Protein 6C48 (pdb70)

GO terms:
  GO:0005654 nucleoplasm (C, TAS)
  GO:0005515 protein binding (F, IPI)
  GO:0005654 nucleoplasm (C, IDA)

Foldseek 3Di:
DDDDPRHRVVLVVLVVLLVVLVVVLVVLVVVLVVLVVVVVVCVVVVHDDDPVSVVVNVVSVVVNVVSVVVNVVSVVVNVVPPPD/DPDDPRHRVVLVVLVVLLVVLVVVLVVLVVVLVVLVVVVVVCVVVVHDDDPVSVVVNVVSVVVNVVSVVSNVVSCVVNVVVCVPPPD/DCPCCVVVVNDPVSVCVVVVCVVVVHD/DCVVCVVVVPDPVSVCVVVVCVVVVHD/DVVVVVVVVLVPDDPVVNVVVVVVVVVVVVVVVVVVVVVVVVCVVVPPPDDDDD/DVVVVVVVVLVPDDPVVNVVVVVVVVVVVVVVVVVVVVVVVVCVVVPPPDDDDD

Nearest PDB structures (foldseek):
  6c48-assembly1_A  TM=9.986E-01  e=1.768E-10  Homo sapiens
  5l3c-assembly1_A  TM=8.343E-01  e=8.168E-01  Homo sapiens
  6hgc-assembly1_A  TM=8.908E-01  e=2.448E+00  Drosophila melanogaster
  5iit-assembly2_B  TM=8.506E-01  e=3.751E+00  Saccharomyces cerevisiae S288C
  6zbf-assembly1_D  TM=8.594E-01  e=4.237E+00  Plasmodium falciparum

InterPro domains:
  IPR010561 Protein LIN-9/Protein ALWAYS EARLY [PTHR21689] (93-526)
  IPR033471 DIRP domain [PF06584] (126-231)
  IPR033471 DIRP domain [SM01135] (127-232)
  IPR045831 LIN-9, C-terminal [PF19438] (267-540)

B-factor: mean 31.8, std 11.24, range [15.33, 87.33]

Sequence (333 aa):
METLGGFPVEFLIQVTRLSKILMIKKEHIKKLREMNTEAEKLKSYSMPISIEFQRRYATIVLELEQLNKDLNKVLHKVQQYCYEMETLGGFPVEFLIQVTRLSKILMIKKEHIKKLREMNTEAEKLKSYSMPISIEFQRRYATIVLELEQLNKDLNKVLHKVQQYCYELAPSAWKTVACGGTRDQLFQEKARQLLGRLSAWKTVACGGTRDQLFQEKARQLLGRLRDDIDMLKELGSLTTANLMEKVRGLQNLAYQLGLDESREMTRGKFLNILEKPKKRDDIDMLKELGSLTTANLMEKVRGLQNLAYQLGLDESREMTRGKFLNILEKPKK

Radius of gyration: 23.27 Å; Cα contacts (8 Å, |Δi|>4): 322; chains: 6; bounding box: 67×39×60 Å

Solvent-accessible surface area: 18788 Å² total

Structure (mmCIF, N/CA/C/O backbone):
data_6C48
#
_entry.id   6C48
#
_cell.length_a   60.760
_cell.length_b   30.770
_cell.length_c   105.350
_cell.angle_alpha   90.00
_cell.angle_beta   99.89
_cell.angle_gamma   90.00
#
_symmetry.space_group_name_H-M   'P 1 21 1'
#
loop_
_entity.id
_entity.type
_entity.pdbx_description
1 polymer 'Protein lin-9 homolog'
2 polymer 'Myb-related protein B'
3 polymer 'Protein lin-52 homolog'
4 non-polymer 'SULFATE ION'
5 water water
#
loop_
_atom_site.group_PDB
_atom_site.id
_atom_site.type_symbol
_atom_site.label_atom_id
_atom_site.label_alt_id
_atom_site.label_comp_id
_atom_site.label_asym_id
_atom_site.label_entity_id
_atom_site.label_seq_id
_atom_site.pdbx_PDB_ins_code
_atom_site.Cartn_x
_atom_site.Cartn_y
_atom_site.Cartn_z
_atom_site.occupancy
_atom_site.B_iso_or_equiv
_atom_site.auth_seq_id
_atom_site.auth_comp_id
_atom_site.auth_asym_id
_atom_site.auth_atom_id
_atom_site.pdbx_PDB_model_num
ATOM 1 N N . MET A 1 1 ? 41.530 18.141 54.373 1.00 43.09 348 MET A N 1
ATOM 2 C CA . MET A 1 1 ? 40.974 18.720 53.153 1.00 44.30 348 MET A CA 1
ATOM 3 C C . MET A 1 1 ? 41.872 19.798 52.541 1.00 34.90 348 MET A C 1
ATOM 4 O O . MET A 1 1 ? 42.281 20.742 53.215 1.00 32.75 348 MET A O 1
ATOM 9 N N . GLU A 1 2 ? 42.186 19.623 51.261 1.00 33.28 349 GLU A N 1
ATOM 10 C CA . GLU A 1 2 ? 42.990 20.593 50.534 1.00 27.51 349 GLU A CA 1
ATOM 11 C C . GLU A 1 2 ? 42.173 21.841 50.218 1.00 26.12 349 GLU A C 1
ATOM 12 O O . GLU A 1 2 ? 41.013 21.751 49.813 1.00 29.05 349 GLU A O 1
ATOM 18 N N . THR A 1 3 ? 42.767 23.006 50.436 1.00 20.85 350 THR A N 1
ATOM 19 C CA . THR A 1 3 ? 42.066 24.270 50.318 1.00 22.52 350 THR A CA 1
ATOM 20 C C . THR A 1 3 ? 42.890 25.240 49.485 1.00 20.36 350 THR A C 1
ATOM 21 O O . THR A 1 3 ? 44.082 25.042 49.254 1.00 19.37 350 THR A O 1
ATOM 25 N N . LEU A 1 4 ? 42.219 26.265 48.982 1.00 17.70 351 LEU A N 1
ATOM 26 C CA . LEU A 1 4 ? 42.891 27.339 48.268 1.00 21.11 351 LEU A CA 1
ATOM 27 C C . LEU A 1 4 ? 42.038 28.570 48.484 1.00 23.24 351 LEU A C 1
ATOM 28 O O . LEU A 1 4 ? 40.864 28.567 48.103 1.00 24.77 351 LEU A O 1
ATOM 33 N N . GLY A 1 5 ? 42.623 29.608 49.078 1.00 25.10 352 GLY A N 1
ATOM 34 C CA . GLY A 1 5 ? 41.889 30.822 49.398 1.00 24.43 352 GLY A CA 1
ATOM 35 C C . GLY A 1 5 ? 40.752 30.669 50.385 1.00 27.04 352 GLY A C 1
ATOM 36 O O . GLY A 1 5 ? 39.908 31.567 50.485 1.00 32.94 352 GLY A O 1
ATOM 37 N N . GLY A 1 6 ? 40.694 29.557 51.118 1.00 25.12 353 GLY A N 1
ATOM 38 C CA . GLY A 1 6 ? 39.604 29.309 52.039 1.00 28.81 353 GLY A CA 1
ATOM 39 C C . GLY A 1 6 ? 38.527 28.376 51.518 1.00 33.46 353 GLY A C 1
ATOM 40 O O . GLY A 1 6 ? 37.670 27.953 52.301 1.00 32.35 353 GLY A O 1
ATOM 41 N N . PHE A 1 7 ? 38.549 28.032 50.204 1.00 27.64 354 PHE A N 1
ATOM 42 C CA . PHE A 1 7 ? 37.598 27.131 49.577 1.00 28.73 354 PHE A CA 1
ATOM 43 C C . PHE A 1 7 ? 38.205 25.746 49.411 1.00 26.48 354 PHE A C 1
ATOM 44 O O . PHE A 1 7 ? 39.420 25.618 49.247 1.00 28.43 354 PHE A O 1
ATOM 52 N N . PRO A 1 8 ? 37.398 24.686 49.420 1.00 23.78 355 PRO A N 1
ATOM 53 C CA . PRO A 1 8 ? 37.925 23.372 49.048 1.00 24.75 355 PRO A CA 1
ATOM 54 C C . PRO A 1 8 ? 38.470 23.412 47.624 1.00 31.68 355 PRO A C 1
ATOM 55 O O . PRO A 1 8 ? 37.790 23.855 46.690 1.00 27.08 355 PRO A O 1
ATOM 59 N N . VAL A 1 9 ? 39.723 22.980 47.469 1.00 26.87 356 VAL A N 1
ATOM 60 C CA . VAL A 1 9 ? 40.386 23.150 46.183 1.00 25.64 356 VAL A CA 1
ATOM 61 C C . VAL A 1 9 ? 39.732 22.298 45.097 1.00 26.60 356 VAL A C 1
ATOM 62 O O . VAL A 1 9 ? 39.782 22.651 43.915 1.00 25.19 356 VAL A O 1
ATOM 66 N N . GLU A 1 10 ? 39.100 21.182 45.455 1.00 27.35 357 GLU A N 1
ATOM 67 C CA . GLU A 1 10 ? 38.497 20.367 44.407 1.00 29.48 357 GLU A CA 1
ATOM 68 C C . GLU A 1 10 ? 37.236 21.024 43.850 1.00 29.62 357 GLU A C 1
ATOM 69 O O . GLU A 1 10 ? 36.890 20.811 42.682 1.00 34.33 357 GLU A O 1
ATOM 75 N N . PHE A 1 11 ? 36.576 21.863 44.646 1.00 26.12 358 PHE A N 1
ATOM 76 C CA . PHE A 1 11 ? 35.463 22.659 44.146 1.00 25.52 358 PHE A CA 1
ATOM 77 C C . PHE A 1 11 ? 35.935 23.672 43.107 1.00 25.22 358 PHE A C 1
ATOM 78 O O . PHE A 1 11 ? 35.382 23.746 42.003 1.00 26.52 358 PHE A O 1
ATOM 86 N N . LEU A 1 12 ? 36.954 24.467 43.453 1.00 23.85 359 LEU A N 1
ATOM 87 C CA . LEU A 1 12 ? 37.508 25.453 42.530 1.00 22.75 359 LEU A CA 1
ATOM 88 C C . LEU A 1 12 ? 38.007 24.813 41.245 1.00 23.81 359 LEU A C 1
ATOM 89 O O . LEU A 1 12 ? 37.974 25.448 40.185 1.00 25.56 359 LEU A O 1
ATOM 94 N N . ILE A 1 13 ? 38.508 23.580 41.328 1.00 22.96 360 ILE A N 1
ATOM 95 C CA . ILE A 1 13 ? 38.967 22.872 40.139 1.00 22.95 360 ILE A CA 1
ATOM 96 C C . ILE A 1 13 ? 37.791 22.610 39.203 1.00 23.60 360 ILE A C 1
ATOM 97 O O . ILE A 1 13 ? 37.855 22.885 38.000 1.00 24.89 360 ILE A O 1
ATOM 102 N N . GLN A 1 14 ? 36.686 22.103 39.753 1.00 25.28 361 GLN A N 1
ATOM 103 C CA . GLN A 1 14 ? 35.518 21.811 38.937 1.00 22.60 361 GLN A CA 1
ATOM 104 C C . GLN A 1 14 ? 34.934 23.084 38.341 1.00 26.65 361 GLN A C 1
ATOM 105 O O . GLN A 1 14 ? 34.435 23.069 37.212 1.00 26.82 361 GLN A O 1
ATOM 111 N N . VAL A 1 15 ? 34.970 24.192 39.088 1.00 27.24 362 VAL A N 1
ATOM 112 C CA . VAL A 1 15 ? 34.510 25.463 38.535 1.00 26.46 362 VAL A CA 1
ATOM 113 C C . VAL A 1 15 ? 35.467 25.960 37.453 1.00 30.38 362 VAL A C 1
ATOM 114 O O . VAL A 1 15 ? 35.046 26.560 36.454 1.00 25.70 362 VAL A O 1
ATOM 118 N N . THR A 1 16 ? 36.769 25.765 37.655 1.00 26.37 363 THR A N 1
ATOM 119 C CA . THR A 1 16 ? 37.716 26.090 36.597 1.00 24.55 363 THR A CA 1
ATOM 120 C C . THR A 1 16 ? 37.379 25.312 35.334 1.00 24.85 363 THR A C 1
ATOM 121 O O . THR A 1 16 ? 37.353 25.876 34.238 1.00 21.76 363 THR A O 1
ATOM 125 N N . ARG A 1 17 ? 37.097 24.015 35.477 1.00 27.00 364 ARG A N 1
ATOM 126 C CA . ARG A 1 17 ? 36.803 23.200 34.306 1.00 22.44 364 ARG A CA 1
ATOM 127 C C . ARG A 1 17 ? 35.471 23.593 33.687 1.00 25.39 364 ARG A C 1
ATOM 128 O O . ARG A 1 17 ? 35.350 23.649 32.459 1.00 26.96 364 ARG A O 1
ATOM 136 N N . LEU A 1 18 ? 34.474 23.889 34.524 1.00 23.60 365 LEU A N 1
ATOM 137 C CA . LEU A 1 18 ? 33.195 24.373 34.032 1.00 22.12 365 LEU A CA 1
ATOM 138 C C . LEU A 1 18 ? 33.378 25.605 33.163 1.00 25.29 365 LEU A C 1
ATOM 139 O O . LEU A 1 18 ? 32.915 25.647 32.014 1.00 22.81 365 LEU A O 1
ATOM 144 N N . SER A 1 19 ? 34.060 26.621 33.697 1.00 22.98 366 SER A N 1
ATOM 145 C CA . SER A 1 19 ? 34.254 27.853 32.939 1.00 24.38 366 SER A CA 1
ATOM 146 C C . SER A 1 19 ? 34.961 27.598 31.612 1.00 24.87 366 SER A C 1
ATOM 147 O O . SER A 1 19 ? 34.598 28.183 30.585 1.00 25.56 366 SER A O 1
ATOM 150 N N . LYS A 1 20 ? 35.970 26.724 31.614 1.00 26.04 367 LYS A N 1
ATOM 151 C CA . LYS A 1 20 ? 36.760 26.504 30.409 1.00 25.99 367 LYS A CA 1
ATOM 152 C C . LYS A 1 20 ? 35.962 25.738 29.358 1.00 24.76 367 LYS A C 1
ATOM 153 O O . LYS A 1 20 ? 36.051 26.045 28.160 1.00 20.27 367 LYS A O 1
ATOM 159 N N . ILE A 1 21 ? 35.204 24.721 29.785 1.00 22.04 368 ILE A N 1
ATOM 160 C CA . ILE A 1 21 ? 34.349 23.981 28.859 1.00 24.27 368 ILE A CA 1
ATOM 161 C C . ILE A 1 21 ? 33.330 24.915 28.211 1.00 25.43 368 ILE A C 1
ATOM 162 O O . ILE A 1 21 ? 33.137 24.893 26.993 1.00 22.80 368 ILE A O 1
ATOM 167 N N . LEU A 1 22 ? 32.692 25.778 29.007 1.00 24.79 369 LEU A N 1
ATOM 168 C CA . LEU A 1 22 ? 31.680 26.670 28.448 1.00 22.81 369 LEU A CA 1
ATOM 169 C C . LEU A 1 22 ? 32.277 27.656 27.447 1.00 23.08 369 LEU A C 1
ATOM 170 O O . LEU A 1 22 ? 31.634 27.992 26.444 1.00 29.22 369 LEU A O 1
ATOM 175 N N . MET A 1 23 ? 33.493 28.148 27.711 1.00 20.63 370 MET A N 1
ATOM 176 C CA . MET A 1 23 ? 34.118 29.102 26.805 1.00 22.38 370 MET A CA 1
ATOM 177 C C . MET A 1 23 ? 34.429 28.456 25.459 1.00 25.61 370 MET A C 1
ATOM 178 O O . MET A 1 23 ? 34.225 29.074 24.411 1.00 25.31 370 MET A O 1
ATOM 183 N N . ILE A 1 24 ? 34.905 27.209 25.467 1.00 24.76 371 ILE A N 1
ATOM 184 C CA . ILE A 1 24 ? 35.159 26.507 24.213 1.00 24.64 371 ILE A CA 1
ATOM 185 C C . ILE A 1 24 ? 33.849 26.198 23.502 1.00 24.71 371 ILE A C 1
ATOM 186 O O . ILE A 1 24 ? 33.743 26.341 22.278 1.00 23.43 371 ILE A O 1
ATOM 191 N N . LYS A 1 25 ? 32.842 25.750 24.257 1.00 24.36 372 LYS A N 1
ATOM 192 C CA . LYS A 1 25 ? 31.560 25.376 23.667 1.00 26.40 372 LYS A CA 1
ATOM 193 C C . LYS A 1 25 ? 30.865 26.584 23.056 1.00 26.33 372 LYS A C 1
ATOM 194 O O . LYS A 1 25 ? 30.215 26.467 22.009 1.00 29.96 372 LYS A O 1
ATOM 200 N N . LYS A 1 26 ? 30.997 27.752 23.694 1.00 27.93 373 LYS A N 1
ATOM 201 C CA . LYS A 1 26 ? 30.502 28.994 23.099 1.00 25.74 373 LYS A CA 1
ATOM 202 C C . LYS A 1 26 ? 31.144 29.257 21.736 1.00 25.01 373 LYS A C 1
ATOM 203 O O . LYS A 1 26 ? 30.449 29.606 20.774 1.00 25.04 373 LYS A O 1
ATOM 209 N N . GLU A 1 27 ? 32.473 29.115 21.633 1.00 21.20 374 GLU A N 1
ATOM 210 C CA . GLU A 1 27 ? 33.124 29.307 20.334 1.00 31.23 374 GLU A CA 1
ATOM 211 C C . GLU A 1 27 ? 32.575 28.341 19.293 1.00 23.35 374 GLU A C 1
ATOM 212 O O . GLU A 1 27 ? 32.277 28.733 18.161 1.00 27.79 374 GLU A O 1
ATOM 218 N N . HIS A 1 28 ? 32.423 27.072 19.669 1.00 25.75 375 HIS A N 1
ATOM 219 C CA . HIS A 1 28 ? 31.919 26.069 18.742 1.00 22.85 375 HIS A CA 1
ATOM 220 C C . HIS A 1 28 ? 30.507 26.392 18.266 1.00 24.26 375 HIS A C 1
ATOM 221 O O . HIS A 1 28 ? 30.182 26.187 17.094 1.00 23.14 375 HIS A O 1
ATOM 228 N N . ILE A 1 29 ? 29.646 26.868 19.164 1.00 23.40 376 ILE A N 1
ATOM 229 C CA . ILE A 1 29 ? 28.274 27.170 18.778 1.00 26.62 376 ILE A CA 1
ATOM 230 C C . ILE A 1 29 ? 28.244 28.363 17.825 1.00 28.22 376 ILE A C 1
ATOM 231 O O . ILE A 1 29 ? 27.478 28.378 16.851 1.00 22.94 376 ILE A O 1
ATOM 236 N N . LYS A 1 30 ? 29.100 29.361 18.068 1.00 22.85 377 LYS A N 1
ATOM 237 C CA . LYS A 1 30 ? 29.195 30.487 17.149 1.00 28.06 377 LYS A CA 1
ATOM 238 C C . LYS A 1 30 ? 29.564 30.023 15.746 1.00 26.27 377 LYS A C 1
ATOM 239 O O . LYS A 1 30 ? 28.985 30.489 14.760 1.00 26.75 377 LYS A O 1
ATOM 245 N N . LYS A 1 31 ? 30.526 29.105 15.638 1.00 26.13 378 LYS A N 1
ATOM 246 C CA . LYS A 1 31 ? 30.949 28.627 14.325 1.00 20.98 378 LYS A CA 1
ATOM 247 C C . LYS A 1 31 ? 29.831 27.851 13.646 1.00 22.21 378 LYS A C 1
ATOM 248 O O . LYS A 1 31 ? 29.604 28.004 12.444 1.00 23.43 378 LYS A O 1
ATOM 254 N N . LEU A 1 32 ? 29.119 27.019 14.407 1.00 20.35 379 LEU A N 1
ATOM 255 C CA . LEU A 1 32 ? 27.999 26.261 13.854 1.00 25.02 379 LEU A CA 1
ATOM 256 C C . LEU A 1 32 ? 26.893 27.180 13.319 1.00 27.29 379 LEU A C 1
ATOM 257 O O . LEU A 1 32 ? 26.377 26.959 12.212 1.00 27.18 379 LEU A O 1
ATOM 262 N N . ARG A 1 33 ? 26.538 28.228 14.072 1.00 21.17 380 ARG A N 1
ATOM 263 C CA . ARG A 1 33 ? 25.428 29.096 13.689 1.00 29.30 380 ARG A CA 1
ATOM 264 C C . ARG A 1 33 ? 25.701 29.809 12.352 1.00 29.54 380 ARG A C 1
ATOM 265 O O . ARG A 1 33 ? 24.863 29.787 11.445 1.00 30.52 380 ARG A O 1
ATOM 273 N N . GLU A 1 34 ? 26.858 30.461 12.216 1.00 28.07 381 GLU A N 1
ATOM 274 C CA . GLU A 1 34 ? 27.315 30.960 10.908 1.00 31.32 381 GLU A CA 1
ATOM 275 C C . GLU A 1 34 ? 27.400 29.907 9.817 1.00 30.82 381 GLU A C 1
ATOM 276 O O . GLU A 1 34 ? 26.951 30.179 8.692 1.00 29.44 381 GLU A O 1
ATOM 282 N N . MET A 1 35 ? 27.908 28.710 10.106 1.00 27.92 382 MET A N 1
ATOM 283 C CA . MET A 1 35 ? 27.916 27.691 9.064 1.00 29.48 382 MET A CA 1
ATOM 284 C C . MET A 1 35 ? 26.490 27.362 8.608 1.00 25.61 382 MET A C 1
ATOM 285 O O . MET A 1 35 ? 26.238 27.175 7.413 1.00 27.00 382 MET A O 1
ATOM 290 N N . ASN A 1 36 ? 25.538 27.334 9.542 1.00 24.89 383 ASN A N 1
ATOM 291 C CA . ASN A 1 36 ? 24.143 27.099 9.174 1.00 27.14 383 ASN A CA 1
ATOM 292 C C . ASN A 1 36 ? 23.606 28.189 8.242 1.00 26.89 383 ASN A C 1
ATOM 293 O O . ASN A 1 36 ? 22.896 27.893 7.274 1.00 28.11 383 ASN A O 1
ATOM 298 N N . THR A 1 37 ? 23.902 29.457 8.533 1.00 25.87 384 THR A N 1
ATOM 299 C CA . THR A 1 37 ? 23.368 30.526 7.699 1.00 26.19 384 THR A CA 1
ATOM 300 C C . THR A 1 37 ? 24.024 30.525 6.321 1.00 32.02 384 THR A C 1
ATOM 301 O O . THR A 1 37 ? 23.351 30.772 5.312 1.00 32.78 384 THR A O 1
ATOM 305 N N . GLU A 1 38 ? 25.331 30.246 6.245 1.00 26.68 385 GLU A N 1
ATOM 306 C CA . GLU A 1 38 ? 25.928 30.011 4.930 1.00 31.90 385 GLU A CA 1
ATOM 307 C C . GLU A 1 38 ? 25.201 28.895 4.189 1.00 23.94 385 GLU A C 1
ATOM 308 O O . GLU A 1 38 ? 24.792 29.066 3.039 1.00 22.57 385 GLU A O 1
ATOM 314 N N . ALA A 1 39 ? 25.058 27.735 4.831 1.00 22.95 386 ALA A N 1
ATOM 315 C CA . ALA A 1 39 ? 24.420 26.600 4.181 1.00 24.26 386 ALA A CA 1
ATOM 316 C C . ALA A 1 39 ? 22.994 26.937 3.800 1.00 27.93 386 ALA A C 1
ATOM 317 O O . ALA A 1 39 ? 22.542 26.608 2.695 1.00 27.29 386 ALA A O 1
ATOM 319 N N . GLU A 1 40 ? 22.275 27.600 4.705 1.00 24.12 387 GLU A N 1
ATOM 320 C CA . GLU A 1 40 ? 20.938 28.091 4.394 1.00 29.93 387 GLU A CA 1
ATOM 321 C C . GLU A 1 40 ? 20.927 28.921 3.114 1.00 26.24 387 GLU A C 1
ATOM 322 O O . GLU A 1 40 ? 20.036 28.773 2.269 1.00 21.01 387 GLU A O 1
ATOM 328 N N . LYS A 1 41 ? 21.925 29.791 2.955 1.00 26.08 388 LYS A N 1
ATOM 329 C CA . LYS A 1 41 ? 22.031 30.605 1.755 1.00 27.88 388 LYS A CA 1
ATOM 330 C C . LYS A 1 41 ? 22.332 29.736 0.541 1.00 30.09 388 LYS A C 1
ATOM 331 O O . LYS A 1 41 ? 21.638 29.818 -0.479 1.00 26.89 388 LYS A O 1
ATOM 337 N N . LEU A 1 42 ? 23.337 28.864 0.656 1.00 24.26 389 LEU A N 1
ATOM 338 C CA . LEU A 1 42 ? 23.675 27.958 -0.437 1.00 24.97 389 LEU A CA 1
ATOM 339 C C . LEU A 1 42 ? 22.469 27.130 -0.851 1.00 26.44 389 LEU A C 1
ATOM 340 O O . LEU A 1 42 ? 22.171 27.003 -2.043 1.00 30.95 389 LEU A O 1
ATOM 345 N N . LYS A 1 43 ? 21.768 26.545 0.124 1.00 27.33 390 LYS A N 1
ATOM 346 C CA . LYS A 1 43 ? 20.637 25.681 -0.201 1.00 27.28 390 LYS A CA 1
ATOM 347 C C . LYS A 1 43 ? 19.526 26.469 -0.879 1.00 27.73 390 LYS A C 1
ATOM 348 O O . LYS A 1 43 ? 18.890 25.979 -1.819 1.00 28.16 390 LYS A O 1
ATOM 354 N N . SER A 1 44 ? 19.304 27.708 -0.436 1.00 28.43 391 SER A N 1
ATOM 355 C CA . SER A 1 44 ? 18.277 28.541 -1.049 1.00 28.08 391 SER A CA 1
ATOM 356 C C . SER A 1 44 ? 18.552 28.764 -2.533 1.00 29.69 391 SER A C 1
ATOM 357 O O . SER A 1 44 ? 17.614 28.815 -3.338 1.00 29.30 391 SER A O 1
ATOM 360 N N . TYR A 1 45 ? 19.828 28.877 -2.919 1.00 27.05 392 TYR A N 1
ATOM 361 C CA . TYR A 1 45 ? 20.196 29.055 -4.320 1.00 28.83 392 TYR A CA 1
ATOM 362 C C . TYR A 1 45 ? 20.535 27.747 -5.027 1.00 27.01 392 TYR A C 1
ATOM 363 O O . TYR A 1 45 ? 21.044 27.787 -6.152 1.00 26.90 392 TYR A O 1
ATOM 372 N N . SER A 1 46 ? 20.255 26.597 -4.408 1.00 25.39 393 SER A N 1
ATOM 373 C CA . SER A 1 46 ? 20.583 25.301 -4.999 1.00 25.99 393 SER A CA 1
ATOM 374 C C . SER A 1 46 ? 22.074 25.219 -5.311 1.00 27.14 393 SER A C 1
ATOM 375 O O . SER A 1 46 ? 22.487 24.710 -6.353 1.00 31.75 393 SER A O 1
ATOM 378 N N . MET A 1 47 ? 22.888 25.758 -4.412 1.00 29.51 394 MET A N 1
ATOM 379 C CA . MET A 1 47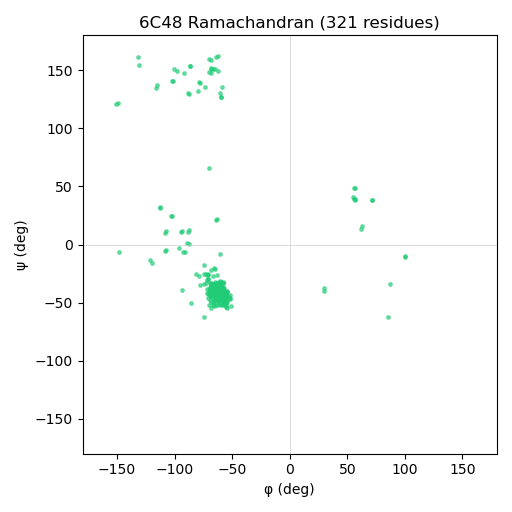 ? 24.324 25.692 -4.621 1.00 26.49 394 MET A CA 1
ATOM 380 C C . MET A 1 47 ? 24.928 24.597 -3.748 1.00 27.41 394 MET A C 1
ATOM 381 O O . MET A 1 47 ? 24.507 24.413 -2.606 1.00 24.64 394 MET A O 1
ATOM 386 N N . PRO A 1 48 ? 25.899 23.849 -4.261 1.00 25.17 395 PRO A N 1
ATOM 387 C CA . PRO A 1 48 ? 26.426 22.712 -3.503 1.00 26.04 395 PRO A CA 1
ATOM 388 C C . PRO A 1 48 ? 27.203 23.148 -2.272 1.00 31.30 395 PRO A C 1
ATOM 389 O O . PRO A 1 48 ? 27.803 24.225 -2.235 1.00 33.13 395 PRO A O 1
ATOM 393 N N . ILE A 1 49 ? 27.199 22.275 -1.258 1.00 32.62 396 ILE A N 1
ATOM 394 C CA . ILE A 1 49 ? 28.030 22.435 -0.068 1.00 29.82 396 ILE A CA 1
ATOM 395 C C . ILE A 1 49 ? 29.383 21.788 -0.330 1.00 26.45 396 ILE A C 1
ATOM 396 O O . ILE A 1 49 ? 29.453 20.619 -0.725 1.00 24.34 396 ILE A O 1
ATOM 401 N N . SER A 1 50 ? 30.460 22.518 -0.066 1.00 26.41 397 SER A N 1
ATOM 402 C CA . SER A 1 50 ? 31.783 21.940 -0.268 1.00 25.77 397 SER A CA 1
ATOM 403 C C . SER A 1 50 ? 32.017 20.774 0.686 1.00 26.55 397 SER A C 1
ATOM 404 O O . SER A 1 50 ? 31.443 20.699 1.781 1.00 25.53 397 SER A O 1
ATOM 407 N N . ILE A 1 51 ? 32.847 19.836 0.237 1.00 26.45 398 ILE A N 1
ATOM 408 C CA . ILE A 1 51 ? 33.263 18.735 1.102 1.00 29.79 398 ILE A CA 1
ATOM 409 C C . ILE A 1 51 ? 33.999 19.260 2.329 1.00 24.05 398 ILE A C 1
ATOM 410 O O . ILE A 1 51 ? 33.846 18.728 3.434 1.00 26.88 398 ILE A O 1
ATOM 415 N N . GLU A 1 52 ? 34.812 20.307 2.154 1.00 24.71 399 GLU A N 1
ATOM 416 C CA . GLU A 1 52 ? 35.583 20.858 3.267 1.00 25.45 399 GLU A CA 1
ATOM 417 C C . GLU A 1 52 ? 34.665 21.449 4.335 1.00 29.66 399 GLU A C 1
ATOM 418 O O . GLU A 1 52 ? 34.889 21.262 5.539 1.00 26.23 399 GLU A O 1
ATOM 424 N N . PHE A 1 53 ? 33.632 22.169 3.902 1.00 24.52 400 PHE A N 1
ATOM 425 C CA . PHE A 1 53 ? 32.612 22.690 4.802 1.00 23.63 400 PHE A CA 1
ATOM 426 C C . PHE A 1 53 ? 31.966 21.563 5.602 1.00 25.57 400 PHE A C 1
ATOM 427 O O . PHE A 1 53 ? 31.864 21.640 6.833 1.00 23.08 400 PHE A O 1
ATOM 435 N N . GLN A 1 54 ? 31.536 20.496 4.918 1.00 21.43 401 GLN A N 1
ATOM 436 C CA . GLN A 1 54 ? 30.919 19.373 5.622 1.00 23.08 401 GLN A CA 1
ATOM 437 C C . GLN A 1 54 ? 31.855 18.815 6.691 1.00 23.75 401 GLN A C 1
ATOM 438 O O . GLN A 1 54 ? 31.448 18.573 7.833 1.00 18.08 401 GLN A O 1
ATOM 444 N N . ARG A 1 55 ? 33.123 18.617 6.320 1.00 25.72 402 ARG A N 1
ATOM 445 C CA . ARG A 1 55 ? 34.119 18.049 7.220 1.00 24.04 402 ARG A CA 1
ATOM 446 C C . ARG A 1 55 ? 34.304 18.924 8.451 1.00 21.85 402 ARG A C 1
ATOM 447 O O . ARG A 1 55 ? 34.293 18.431 9.581 1.00 22.15 402 ARG A O 1
ATOM 455 N N . ARG A 1 56 ? 34.440 20.235 8.249 1.00 23.44 403 ARG A N 1
ATOM 456 C CA . ARG A 1 56 ? 34.641 21.145 9.371 1.00 21.41 403 ARG A CA 1
ATOM 457 C C . ARG A 1 56 ? 33.424 21.137 10.303 1.00 27.03 403 ARG A C 1
ATOM 458 O O . ARG A 1 56 ? 33.564 21.059 11.533 1.00 21.02 403 ARG A O 1
ATOM 466 N N . TYR A 1 57 ? 32.220 21.226 9.716 1.00 20.21 404 TYR A N 1
ATOM 467 C CA . TYR A 1 57 ? 30.959 21.131 10.449 1.00 19.54 404 TYR A CA 1
ATOM 468 C C . TYR A 1 57 ? 30.853 19.841 11.262 1.00 24.86 404 TYR A C 1
ATOM 469 O O . TYR A 1 57 ? 30.499 19.865 12.452 1.00 20.98 404 TYR A O 1
ATOM 478 N N . ALA A 1 58 ? 31.105 18.695 10.613 1.00 20.61 405 ALA A N 1
ATOM 479 C CA . ALA A 1 58 ? 31.062 17.416 11.318 1.00 20.58 405 ALA A CA 1
ATOM 480 C C . ALA A 1 58 ? 32.108 17.352 12.432 1.00 19.57 405 ALA A C 1
ATOM 481 O O . ALA A 1 58 ? 31.863 16.748 13.479 1.00 17.30 405 ALA A O 1
ATOM 483 N N . THR A 1 59 ? 33.261 17.990 12.236 1.00 18.79 406 THR A N 1
ATOM 484 C CA . THR A 1 59 ? 34.265 18.024 13.288 1.00 19.81 406 THR A CA 1
ATOM 485 C C . THR A 1 59 ? 33.749 18.798 14.500 1.00 21.38 406 THR A C 1
ATOM 486 O O . THR A 1 59 ? 33.867 18.327 15.639 1.00 21.40 406 THR A O 1
ATOM 490 N N . ILE A 1 60 ? 33.079 19.932 14.270 1.00 20.01 407 ILE A N 1
ATOM 491 C CA . ILE A 1 60 ? 32.551 20.707 15.387 1.00 19.30 407 ILE A CA 1
ATOM 492 C C . ILE A 1 60 ? 31.483 19.925 16.129 1.00 19.11 407 ILE A C 1
ATOM 493 O O . ILE A 1 60 ? 31.393 19.992 17.358 1.00 26.89 407 ILE A O 1
ATOM 498 N N . VAL A 1 61 ? 30.664 19.169 15.405 1.00 20.81 408 VAL A N 1
ATOM 499 C CA . VAL A 1 61 ? 29.614 18.384 16.046 1.00 17.98 408 VAL A CA 1
ATOM 500 C C . VAL A 1 61 ? 30.221 17.339 16.977 1.00 21.37 408 VAL A C 1
ATOM 501 O O . VAL A 1 61 ? 29.782 17.170 18.120 1.00 20.58 408 VAL A O 1
ATOM 505 N N . LEU A 1 62 ? 31.233 16.607 16.499 1.00 21.74 409 LEU A N 1
ATOM 506 C CA . LEU A 1 62 ? 31.837 15.591 17.356 1.00 21.41 409 LEU A CA 1
ATOM 507 C C . LEU A 1 62 ? 32.613 16.208 18.518 1.00 22.38 409 LEU A C 1
ATOM 508 O O . LEU A 1 62 ? 32.653 15.616 19.605 1.00 24.16 409 LEU A O 1
ATOM 513 N N . GLU A 1 63 ? 33.238 17.380 18.316 1.00 20.74 410 GLU A N 1
ATOM 514 C CA . GLU A 1 63 ? 33.919 18.048 19.427 1.00 23.29 410 GLU A CA 1
ATOM 515 C C . GLU A 1 63 ? 32.917 18.497 20.479 1.00 23.73 410 GLU A C 1
ATOM 516 O O . GLU A 1 63 ? 33.134 18.291 21.677 1.00 24.29 410 GLU A O 1
ATOM 522 N N . LEU A 1 64 ? 31.791 19.067 20.044 1.00 23.48 411 LEU A N 1
ATOM 523 C CA . LEU A 1 64 ? 30.741 19.408 20.991 1.00 23.61 411 LEU A CA 1
ATOM 524 C C . LEU A 1 64 ? 30.292 18.181 21.776 1.00 23.63 411 LEU A C 1
ATOM 525 O O . LEU A 1 64 ? 30.065 18.263 22.990 1.00 23.08 411 LEU A O 1
ATOM 530 N N . GLU A 1 65 ? 30.203 17.026 21.108 1.00 20.07 412 GLU A N 1
ATOM 531 C CA . GLU A 1 65 ? 29.770 15.815 21.790 1.00 24.77 412 GLU A CA 1
ATOM 532 C C . GLU A 1 65 ? 30.682 15.502 22.968 1.00 25.38 412 GLU A C 1
ATOM 533 O O . GLU A 1 65 ? 30.214 15.133 24.048 1.00 24.28 412 GLU A O 1
ATOM 539 N N . GLN A 1 66 ? 31.990 15.647 22.774 1.00 27.18 413 GLN A N 1
ATOM 540 C CA . GLN A 1 66 ? 32.931 15.373 23.849 1.00 27.94 413 GLN A CA 1
ATOM 541 C C . GLN A 1 66 ? 32.845 16.436 24.934 1.00 31.28 413 GLN A C 1
ATOM 542 O O . GLN A 1 66 ? 32.787 16.107 26.124 1.00 29.62 413 GLN A O 1
ATOM 548 N N . LEU A 1 67 ? 32.815 17.722 24.540 1.00 27.70 414 LEU A N 1
ATOM 549 C CA . LEU A 1 67 ? 32.689 18.790 25.526 1.00 24.39 414 LEU A CA 1
ATOM 550 C C . LEU A 1 67 ? 31.474 18.561 26.412 1.00 26.93 414 LEU A C 1
ATOM 551 O O . LEU A 1 67 ? 31.542 18.748 27.633 1.00 25.48 414 LEU A O 1
ATOM 556 N N . ASN A 1 68 ? 30.365 18.115 25.812 1.00 26.84 415 ASN A N 1
ATOM 557 C CA . ASN A 1 68 ? 29.136 17.864 26.557 1.00 27.00 415 ASN A CA 1
ATOM 558 C C . ASN A 1 68 ? 29.281 16.685 27.504 1.00 30.92 415 ASN A C 1
ATOM 559 O O . ASN A 1 68 ? 28.681 16.690 28.584 1.00 24.87 415 ASN A O 1
ATOM 564 N N . LYS A 1 69 ? 30.055 15.664 27.114 1.00 28.34 416 LYS A N 1
ATOM 565 C CA . LYS A 1 69 ? 30.334 14.581 28.045 1.00 24.38 416 LYS A CA 1
ATOM 566 C C . LYS A 1 69 ? 31.153 15.078 29.224 1.00 29.92 416 LYS A C 1
ATOM 567 O O . LYS A 1 69 ? 30.885 14.699 30.368 1.00 29.52 416 LYS A O 1
ATOM 573 N N . ASP A 1 70 ? 32.138 15.947 28.968 1.00 28.51 417 ASP A N 1
ATOM 574 C CA . ASP A 1 70 ? 32.902 16.546 30.058 1.00 31.03 417 ASP A CA 1
ATOM 575 C C . ASP A 1 70 ? 32.053 17.517 30.875 1.00 34.82 417 ASP A C 1
ATOM 576 O O . ASP A 1 70 ? 32.141 17.537 32.106 1.00 28.45 417 ASP A O 1
ATOM 581 N N . LEU A 1 71 ? 31.242 18.340 30.198 1.00 34.11 418 LEU A N 1
ATOM 582 C CA . LEU A 1 71 ? 30.343 19.261 30.879 1.00 26.30 418 LEU A CA 1
ATOM 583 C C . LEU A 1 71 ? 29.470 18.502 31.855 1.00 25.60 418 LEU A C 1
ATOM 584 O O . LEU A 1 71 ? 29.308 18.909 33.009 1.00 31.55 418 LEU A O 1
ATOM 589 N N . ASN A 1 72 ? 28.862 17.421 31.388 1.00 23.45 419 ASN A N 1
ATOM 590 C CA . ASN A 1 72 ? 28.266 16.464 32.299 1.00 37.71 419 ASN A CA 1
ATOM 591 C C . ASN A 1 72 ? 29.391 15.890 33.150 1.00 36.13 419 ASN A C 1
ATOM 592 O O . ASN A 1 72 ? 30.523 15.766 32.689 1.00 50.09 419 ASN A O 1
ATOM 597 N N . LYS A 1 73 ? 29.080 15.527 34.385 1.00 31.99 420 LYS A N 1
ATOM 598 C CA . LYS A 1 73 ? 30.078 15.145 35.390 1.00 37.45 420 LYS A CA 1
ATOM 599 C C . LYS A 1 73 ? 30.566 16.425 36.041 1.00 33.93 420 LYS A C 1
ATOM 600 O O . LYS A 1 73 ? 30.343 16.624 37.236 1.00 36.21 420 LYS A O 1
ATOM 606 N N . VAL A 1 74 ? 31.186 17.325 35.260 1.00 30.89 421 VAL A N 1
ATOM 607 C CA . VAL A 1 74 ? 31.684 18.564 35.857 1.00 34.47 421 VAL A CA 1
ATOM 608 C C . VAL A 1 74 ? 30.522 19.354 36.437 1.00 33.25 421 VAL A C 1
ATOM 609 O O . VAL A 1 74 ? 30.579 19.818 37.581 1.00 37.79 421 VAL A O 1
ATOM 613 N N . LEU A 1 75 ? 29.444 19.494 35.660 1.00 27.73 422 LEU A N 1
ATOM 614 C CA . LEU A 1 75 ? 28.216 20.083 36.180 1.00 27.61 422 LEU A CA 1
ATOM 615 C C . LEU A 1 75 ? 27.699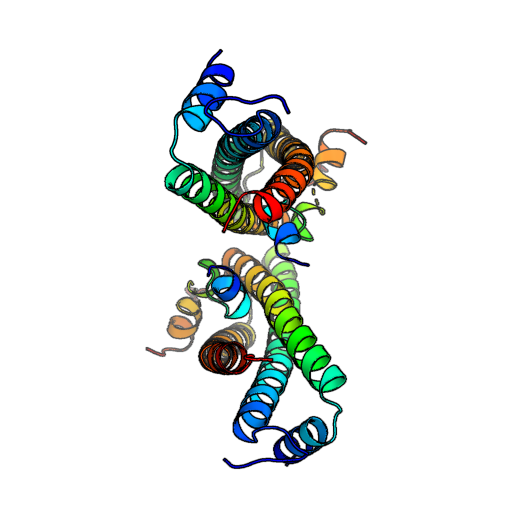 19.307 37.383 1.00 31.26 422 LEU A C 1
ATOM 616 O O . LEU A 1 75 ? 27.167 19.896 38.331 1.00 30.69 422 LEU A O 1
ATOM 621 N N . HIS A 1 76 ? 27.819 17.980 37.353 1.00 34.49 423 HIS A N 1
ATOM 622 C CA . HIS A 1 76 ? 27.307 17.201 38.465 1.00 34.01 423 HIS A CA 1
ATOM 623 C C . HIS A 1 76 ? 28.139 17.453 39.706 1.00 42.71 423 HIS A C 1
ATOM 624 O O . HIS A 1 76 ? 27.606 17.876 40.735 1.00 46.61 423 HIS A O 1
ATOM 631 N N . LYS A 1 77 ? 29.466 17.351 39.574 1.00 42.81 424 LYS A N 1
ATOM 632 C CA . LYS A 1 77 ? 30.358 17.617 40.697 1.00 38.45 424 LYS A CA 1
ATOM 633 C C . LYS A 1 77 ? 30.156 19.025 41.237 1.00 40.64 424 LYS A C 1
ATOM 634 O O . LYS A 1 77 ? 30.109 19.225 42.459 1.00 42.35 424 LYS A O 1
ATOM 640 N N . VAL A 1 78 ? 30.018 20.016 40.350 1.00 32.36 425 VAL A N 1
ATOM 641 C CA . VAL A 1 78 ? 29.756 21.375 40.821 1.00 41.93 425 VAL A CA 1
ATOM 642 C C . VAL A 1 78 ? 28.438 21.429 41.594 1.00 49.03 425 VAL A C 1
ATOM 643 O O . VAL A 1 78 ? 28.364 22.010 42.685 1.00 44.55 425 VAL A O 1
ATOM 647 N N . GLN A 1 79 ? 27.374 20.840 41.031 1.00 44.13 426 GLN A N 1
ATOM 648 C CA . GLN A 1 79 ? 26.109 20.740 41.759 1.00 43.80 426 GLN A CA 1
ATOM 649 C C . GLN A 1 79 ? 26.296 19.993 43.078 1.00 51.86 426 GLN A C 1
ATOM 650 O O . GLN A 1 79 ? 25.842 20.455 44.134 1.00 52.97 426 GLN A O 1
ATOM 656 N N . GLN A 1 80 ? 26.959 18.826 43.030 1.00 53.62 427 GLN A N 1
ATOM 657 C CA . GLN A 1 80 ? 27.215 18.049 44.240 1.00 46.92 427 GLN A CA 1
ATOM 658 C C . GLN A 1 80 ? 27.915 18.909 45.279 1.00 58.20 427 GLN A C 1
ATOM 659 O O . GLN A 1 80 ? 27.600 18.849 46.475 1.00 59.10 427 GLN A O 1
ATOM 665 N N . TYR A 1 81 ? 28.866 19.729 44.824 1.00 51.23 428 TYR A N 1
ATOM 666 C CA . TYR A 1 81 ? 29.686 20.521 45.729 1.00 53.77 428 TYR A CA 1
ATOM 667 C C . TYR A 1 81 ? 28.904 21.648 46.368 1.00 60.14 428 TYR A C 1
ATOM 668 O O . TYR A 1 81 ? 29.213 22.049 47.496 1.00 62.63 428 TYR A O 1
ATOM 677 N N . CYS A 1 82 ? 27.893 22.170 45.682 1.00 51.54 429 CYS A N 1
ATOM 678 C CA . CYS A 1 82 ? 27.184 23.295 46.259 1.00 58.33 429 CYS A CA 1
ATOM 679 C C . CYS A 1 82 ? 26.371 22.841 47.469 1.00 67.48 429 CYS A C 1
ATOM 680 O O . CYS A 1 82 ? 25.136 22.804 47.436 1.00 58.38 429 CYS A O 1
ATOM 683 N N . TYR A 1 83 ? 27.090 22.421 48.521 1.00 73.13 430 TYR A N 1
ATOM 684 C CA . TYR A 1 83 ? 26.531 22.449 49.867 1.00 66.95 430 TYR A CA 1
ATOM 685 C C . TYR A 1 83 ? 26.085 23.867 50.169 1.00 70.53 430 TYR A C 1
ATOM 686 O O . TYR A 1 83 ? 25.012 24.102 50.737 1.00 72.74 430 TYR A O 1
ATOM 695 N N . GLU A 1 84 ? 26.955 24.814 49.802 1.00 70.67 431 GLU A N 1
ATOM 696 C CA . GLU A 1 84 ? 26.865 26.275 49.761 1.00 60.06 431 GLU A CA 1
ATOM 697 C C . GLU A 1 84 ? 28.100 26.776 50.486 1.00 67.07 431 GLU A C 1
ATOM 698 O O . GLU A 1 84 ? 29.098 26.058 50.559 1.00 72.08 431 GLU A O 1
ATOM 704 N N . MET B 1 1 ? -10.452 30.537 54.123 1.00 31.81 348 MET D N 1
ATOM 705 C CA . MET B 1 1 ? -9.893 29.660 53.098 1.00 36.59 348 MET D CA 1
ATOM 706 C C . MET B 1 1 ? -10.948 28.743 52.468 1.00 33.18 348 MET D C 1
ATOM 707 O O . MET B 1 1 ? -11.512 27.873 53.144 1.00 27.22 348 MET D O 1
ATOM 712 N N . GLU B 1 2 ? -11.193 28.919 51.167 1.00 27.56 349 GLU D N 1
ATOM 713 C CA . GLU B 1 2 ? -12.099 28.031 50.460 1.00 21.74 349 GLU D CA 1
ATOM 714 C C . GLU B 1 2 ? -11.364 26.754 50.116 1.00 21.24 349 GLU D C 1
ATOM 715 O O . GLU B 1 2 ? -10.260 26.782 49.565 1.00 23.39 349 GLU D O 1
ATOM 721 N N . THR B 1 3 ? -11.992 25.636 50.404 1.00 21.90 350 THR D N 1
ATOM 722 C CA . THR B 1 3 ? -11.314 24.365 50.355 1.00 18.15 350 THR D CA 1
ATOM 723 C C . THR B 1 3 ? -12.120 23.351 49.557 1.00 23.09 350 THR D C 1
ATOM 724 O O . THR B 1 3 ? -13.352 23.426 49.479 1.00 19.93 350 THR D O 1
ATOM 728 N N . LEU B 1 4 ? -11.398 22.376 49.006 1.00 20.72 351 LEU D N 1
ATOM 729 C CA . LEU B 1 4 ? -11.982 21.259 48.284 1.00 18.98 351 LEU D CA 1
ATOM 730 C C . LEU B 1 4 ? -11.055 20.080 48.498 1.00 20.61 351 LEU D C 1
ATOM 731 O O . LEU B 1 4 ? -9.865 20.158 48.179 1.00 24.01 351 LEU D O 1
ATOM 736 N N . GLY B 1 5 ? -11.588 19.003 49.061 1.00 26.22 352 GLY D N 1
ATOM 737 C CA . GLY B 1 5 ? -10.773 17.856 49.403 1.00 24.79 352 GLY D CA 1
ATOM 738 C C . GLY B 1 5 ? -9.680 18.128 50.423 1.00 28.54 352 GLY D C 1
ATOM 739 O O . GLY B 1 5 ? -8.791 17.291 50.605 1.00 32.88 352 GLY D O 1
ATOM 740 N N . GLY B 1 6 ? -9.735 19.273 51.107 1.00 26.84 353 GLY D N 1
ATOM 741 C CA . GLY B 1 6 ? -8.731 19.647 52.086 1.00 23.78 353 GLY D CA 1
ATOM 742 C C . GLY B 1 6 ? -7.683 20.626 51.588 1.00 31.11 353 GLY D C 1
ATOM 743 O O . GLY B 1 6 ? -6.912 21.156 52.404 1.00 35.03 353 GLY D O 1
ATOM 744 N N . PHE B 1 7 ? -7.643 20.900 50.273 1.00 27.30 354 PHE D N 1
ATOM 745 C CA . PHE B 1 7 ? -6.736 21.798 49.580 1.00 25.59 354 PHE D CA 1
ATOM 746 C C . PHE B 1 7 ? -7.407 23.148 49.360 1.00 24.40 354 PHE D C 1
ATOM 747 O O . PHE B 1 7 ? -8.626 23.218 49.208 1.00 25.27 354 PHE D O 1
ATOM 755 N N . PRO B 1 8 ? -6.656 24.245 49.326 1.00 19.00 355 PRO D N 1
ATOM 756 C CA . PRO B 1 8 ? -7.253 25.512 48.903 1.00 19.14 355 PRO D CA 1
ATOM 757 C C . PRO B 1 8 ? -7.778 25.364 47.482 1.00 27.60 355 PRO D C 1
ATOM 758 O O . PRO B 1 8 ? -7.054 24.947 46.568 1.00 18.55 355 PRO D O 1
ATOM 762 N N . VAL B 1 9 ? -9.056 25.704 47.299 1.00 26.00 356 VAL D N 1
ATOM 763 C CA . VAL B 1 9 ? -9.693 25.419 46.024 1.00 20.40 356 VAL D CA 1
ATOM 764 C C . VAL B 1 9 ? -9.005 26.193 44.911 1.00 21.97 356 VAL D C 1
ATOM 765 O O . VAL B 1 9 ? -8.959 25.731 43.770 1.00 23.33 356 VAL D O 1
ATOM 769 N N . GLU B 1 10 ? -8.380 27.330 45.236 1.00 23.58 357 GLU D N 1
ATOM 770 C CA . GLU B 1 10 ? -7.705 28.111 44.204 1.00 25.89 357 GLU D CA 1
ATOM 771 C C . GLU B 1 10 ? -6.439 27.415 43.700 1.00 30.29 357 GLU D C 1
ATOM 772 O O . GLU B 1 10 ? -6.046 27.618 42.539 1.00 26.29 357 GLU D O 1
ATOM 778 N N . PHE B 1 11 ? -5.814 26.567 44.534 1.00 27.41 358 PHE D N 1
ATOM 779 C CA . PHE B 1 11 ? -4.707 25.743 44.058 1.00 23.44 358 PHE D CA 1
ATOM 780 C C . PHE B 1 11 ? -5.183 24.709 43.045 1.00 21.87 358 PHE D C 1
ATOM 781 O O . PHE B 1 11 ? -4.621 24.594 41.951 1.00 18.99 358 PHE D O 1
ATOM 789 N N . LEU B 1 12 ? -6.212 23.937 43.403 1.00 21.18 359 LEU D N 1
ATOM 790 C CA . LEU B 1 12 ? -6.758 22.945 42.481 1.00 21.27 359 LEU D CA 1
ATOM 791 C C . LEU B 1 12 ? -7.226 23.580 41.170 1.00 21.81 359 LEU D C 1
ATOM 792 O O . LEU B 1 12 ? -7.151 22.948 40.114 1.00 21.92 359 LEU D O 1
ATOM 797 N N . ILE B 1 13 ? -7.723 24.820 41.227 1.00 23.89 360 ILE D N 1
ATOM 798 C CA . ILE B 1 13 ? -8.163 25.519 40.026 1.00 23.51 360 ILE D CA 1
ATOM 799 C C . ILE B 1 13 ? -6.983 25.769 39.094 1.00 23.20 360 ILE D C 1
ATOM 800 O O . ILE B 1 13 ? -7.084 25.578 37.879 1.00 19.08 360 ILE D O 1
ATOM 805 N N . GLN B 1 14 ? -5.861 26.244 39.646 1.00 23.37 361 GLN D N 1
ATOM 806 C CA . GLN B 1 14 ? -4.688 26.498 38.818 1.00 25.41 361 GLN D CA 1
ATOM 807 C C . GLN B 1 14 ? -4.118 25.202 38.251 1.00 25.57 361 GLN D C 1
ATOM 808 O O . GLN B 1 14 ? -3.755 25.146 37.068 1.00 22.13 361 GLN D O 1
ATOM 814 N N . VAL B 1 15 ? -4.100 24.132 39.051 1.00 21.98 362 VAL D N 1
ATOM 815 C CA . VAL B 1 15 ? -3.637 22.845 38.539 1.00 21.00 362 VAL D CA 1
ATOM 816 C C . VAL B 1 15 ? -4.590 22.321 37.462 1.00 22.86 362 VAL D C 1
ATOM 817 O O . VAL B 1 15 ? -4.157 21.769 36.444 1.00 21.71 362 VAL D O 1
ATOM 821 N N . THR B 1 16 ? -5.897 22.504 37.653 1.00 20.33 363 THR D N 1
ATOM 822 C CA . THR B 1 16 ? -6.848 22.134 36.608 1.00 22.06 363 THR D CA 1
ATOM 823 C C . THR B 1 16 ? -6.556 22.880 35.312 1.00 23.00 363 THR D C 1
ATOM 824 O O . THR B 1 16 ? -6.476 22.276 34.239 1.00 23.17 363 THR D O 1
ATOM 828 N N . ARG B 1 17 ? -6.349 24.194 35.400 1.00 25.96 364 ARG D N 1
ATOM 829 C CA . ARG B 1 17 ? -6.095 24.980 34.201 1.00 19.60 364 ARG D CA 1
ATOM 830 C C . ARG B 1 17 ? -4.752 24.619 33.590 1.00 21.74 364 ARG D C 1
ATOM 831 O O . ARG B 1 17 ? -4.611 24.604 32.359 1.00 24.42 364 ARG D O 1
ATOM 839 N N . LEU B 1 18 ? -3.753 24.361 34.434 1.00 19.21 365 LEU D N 1
ATOM 840 C CA . LEU B 1 18 ? -2.456 23.898 33.965 1.00 18.36 365 LEU D CA 1
ATOM 841 C C . LEU B 1 18 ? -2.601 22.654 33.111 1.00 21.08 365 LEU D C 1
ATOM 842 O O . LEU B 1 18 ? -2.108 22.599 31.979 1.00 21.64 365 LEU D O 1
ATOM 847 N N . SER B 1 19 ? -3.252 21.626 33.663 1.00 20.16 366 SER D N 1
ATOM 848 C CA . SER B 1 19 ? -3.450 20.378 32.937 1.00 20.15 366 SER D CA 1
ATOM 849 C C . SER B 1 19 ? -4.225 20.597 31.640 1.00 21.32 366 SER D C 1
ATOM 850 O O . SER B 1 19 ? -3.879 20.038 30.593 1.00 21.95 366 SER D O 1
ATOM 853 N N . LYS B 1 20 ? -5.259 21.434 31.672 1.00 26.86 367 LYS D N 1
ATOM 854 C CA . LYS B 1 20 ? -6.054 21.606 30.463 1.00 24.12 367 LYS D CA 1
ATOM 855 C C . LYS B 1 20 ? -5.261 22.327 29.378 1.00 23.55 367 LYS D C 1
ATOM 856 O O . LYS B 1 20 ? -5.289 21.926 28.207 1.00 19.48 367 LYS D O 1
ATOM 862 N N . ILE B 1 21 ? -4.519 23.368 29.764 1.00 19.69 368 ILE D N 1
ATOM 863 C CA . ILE B 1 21 ? -3.686 24.090 28.813 1.00 21.74 368 ILE D CA 1
ATOM 864 C C . ILE B 1 21 ? -2.695 23.144 28.154 1.00 23.36 368 ILE D C 1
ATOM 865 O O . ILE B 1 21 ? -2.538 23.138 26.926 1.00 17.27 368 ILE D O 1
ATOM 870 N N . LEU B 1 22 ? -2.044 22.299 28.960 1.00 21.48 369 LEU D N 1
ATOM 871 C CA . LEU B 1 22 ? -1.038 21.390 28.421 1.00 20.43 369 LEU D CA 1
ATOM 872 C C . LEU B 1 22 ? -1.661 20.376 27.465 1.00 22.63 369 LEU D C 1
ATOM 873 O O . LEU B 1 22 ? -1.058 20.027 26.440 1.00 23.28 369 LEU D O 1
ATOM 878 N N . MET B 1 23 ? -2.875 19.907 27.764 1.00 22.29 370 MET D N 1
ATOM 879 C CA . MET B 1 23 ? -3.515 18.941 26.875 1.00 27.40 370 MET D CA 1
ATOM 880 C C . MET B 1 23 ? -3.827 19.570 25.526 1.00 21.70 370 MET D C 1
ATOM 881 O O . MET B 1 23 ? -3.666 18.927 24.484 1.00 19.90 370 MET D O 1
ATOM 886 N N . ILE B 1 24 ? -4.260 20.830 25.524 1.00 20.44 371 ILE D N 1
ATOM 887 C CA . ILE B 1 24 ? -4.508 21.516 24.261 1.00 22.17 371 ILE D CA 1
ATOM 888 C C . ILE B 1 24 ? -3.196 21.794 23.536 1.00 23.48 371 ILE D C 1
ATOM 889 O O . ILE B 1 24 ? -3.074 21.552 22.326 1.00 22.00 371 ILE D O 1
ATOM 894 N N . LYS B 1 25 ? -2.188 22.277 24.272 1.00 22.17 372 LYS D N 1
ATOM 895 C CA . LYS B 1 25 ? -0.898 22.643 23.686 1.00 19.62 372 LYS D CA 1
ATOM 896 C C . LYS B 1 25 ? -0.184 21.428 23.106 1.00 21.62 372 LYS D C 1
ATOM 897 O O . LYS B 1 25 ? 0.434 21.519 22.039 1.00 25.67 372 LYS D O 1
ATOM 903 N N . LYS B 1 26 ? -0.294 20.269 23.765 1.00 22.78 373 LYS D N 1
ATOM 904 C CA . LYS B 1 26 ? 0.199 19.029 23.170 1.00 23.71 373 LYS D CA 1
ATOM 905 C C . LYS B 1 26 ? -0.417 18.787 21.788 1.00 22.97 373 LYS D C 1
ATOM 906 O O . LYS B 1 26 ? 0.285 18.445 20.833 1.00 20.98 373 LYS D O 1
ATOM 912 N N . GLU B 1 27 ? -1.737 18.925 21.682 1.00 19.31 374 GLU D N 1
ATOM 913 C CA . GLU B 1 27 ? -2.425 18.696 20.414 1.00 27.18 374 GLU D CA 1
ATOM 914 C C . GLU B 1 27 ? -1.936 19.654 19.336 1.00 23.12 374 GLU D C 1
ATOM 915 O O . GLU B 1 27 ? -1.634 19.233 18.219 1.00 24.77 374 GLU D O 1
ATOM 921 N N . HIS B 1 28 ? -1.805 20.941 19.674 1.00 27.31 375 HIS D N 1
ATOM 922 C CA . HIS B 1 28 ? -1.289 21.927 18.724 1.00 22.02 375 HIS D CA 1
ATOM 923 C C . HIS B 1 28 ? 0.124 21.580 18.268 1.00 20.81 375 HIS D C 1
ATOM 924 O O . HIS B 1 28 ? 0.442 21.704 17.087 1.00 22.50 375 HIS D O 1
ATOM 931 N N . ILE B 1 29 ? 0.980 21.127 19.187 1.00 21.79 376 ILE D N 1
ATOM 932 C CA . ILE B 1 29 ? 2.357 20.800 18.827 1.00 24.22 376 ILE D CA 1
ATOM 933 C C . ILE B 1 29 ? 2.399 19.599 17.894 1.00 23.81 376 ILE D C 1
ATOM 934 O O . ILE B 1 29 ? 3.177 19.566 16.932 1.00 22.39 376 ILE D O 1
ATOM 939 N N . LYS B 1 30 ? 1.568 18.599 18.156 1.00 24.03 377 LYS D N 1
ATOM 940 C CA . LYS B 1 30 ? 1.459 17.485 17.231 1.00 21.90 377 LYS D CA 1
ATOM 941 C C . LYS B 1 30 ? 0.994 17.951 15.852 1.00 25.17 377 LYS D C 1
ATOM 942 O O . LYS B 1 30 ? 1.497 17.465 14.830 1.00 22.57 377 LYS D O 1
ATOM 948 N N . LYS B 1 31 ? 0.033 18.886 15.793 1.00 24.03 378 LYS D N 1
ATOM 949 C CA . LYS B 1 31 ? -0.420 19.357 14.479 1.00 25.13 378 LYS D CA 1
ATOM 950 C C . LYS B 1 31 ? 0.688 20.116 13.761 1.00 22.70 378 LYS D C 1
ATOM 951 O O . LYS B 1 31 ? 0.943 19.876 12.577 1.00 22.68 378 LYS D O 1
ATOM 957 N N . LEU B 1 32 ? 1.401 20.987 14.483 1.00 22.22 379 LEU D N 1
ATOM 958 C CA . LEU B 1 32 ? 2.506 21.727 13.883 1.00 20.82 379 LEU D CA 1
ATOM 959 C C . LEU B 1 32 ? 3.589 20.784 13.359 1.00 23.57 379 LEU D C 1
ATOM 960 O O . LEU B 1 32 ? 4.107 20.971 12.246 1.00 22.92 379 LEU D O 1
ATOM 965 N N . ARG B 1 33 ? 3.931 19.758 14.145 1.00 18.84 380 ARG D N 1
ATOM 966 C CA . ARG B 1 33 ? 4.997 18.836 13.769 1.00 22.09 380 ARG D CA 1
ATOM 967 C C . ARG B 1 33 ? 4.687 18.144 12.442 1.00 23.41 380 ARG D C 1
ATOM 968 O O . ARG B 1 33 ? 5.525 18.112 11.532 1.00 25.96 380 ARG D O 1
ATOM 976 N N . GLU B 1 34 ? 3.495 17.547 12.336 1.00 21.07 381 GLU D N 1
ATOM 977 C CA . GLU B 1 34 ? 3.069 16.913 11.093 1.00 20.98 381 GLU D CA 1
ATOM 978 C C . GLU B 1 34 ? 2.986 17.905 9.941 1.00 21.58 381 GLU D C 1
ATOM 979 O O . GLU B 1 34 ? 3.339 17.572 8.808 1.00 22.35 381 GLU D O 1
ATOM 985 N N . MET B 1 35 ? 2.483 19.110 10.193 1.00 19.86 382 MET D N 1
ATOM 986 C CA . MET B 1 35 ? 2.481 20.109 9.133 1.00 22.10 382 MET D CA 1
ATOM 987 C C . MET B 1 35 ? 3.902 20.436 8.665 1.00 23.50 382 MET D C 1
ATOM 988 O O . MET B 1 35 ? 4.128 20.666 7.470 1.00 23.98 382 MET D O 1
ATOM 993 N N . ASN B 1 36 ? 4.871 20.494 9.592 1.00 25.04 383 ASN D N 1
ATOM 994 C CA . ASN B 1 36 ? 6.260 20.744 9.194 1.00 23.09 383 ASN D CA 1
ATOM 995 C C . ASN B 1 36 ? 6.772 19.638 8.279 1.00 22.43 383 ASN D C 1
ATOM 996 O O . ASN B 1 36 ? 7.481 19.900 7.303 1.00 24.23 383 ASN D O 1
ATOM 1001 N N . THR B 1 37 ? 6.417 18.395 8.585 1.00 23.32 384 THR D N 1
ATOM 1002 C CA . THR B 1 37 ? 6.908 17.259 7.826 1.00 22.10 384 THR D CA 1
ATOM 1003 C C . THR B 1 37 ? 6.371 17.272 6.404 1.00 22.69 384 THR D C 1
ATOM 1004 O O . THR B 1 37 ? 7.120 17.032 5.452 1.00 25.03 384 THR D O 1
ATOM 1008 N N . GLU B 1 38 ? 5.082 17.583 6.243 1.00 24.62 385 GLU D N 1
ATOM 1009 C CA . GLU B 1 38 ? 4.505 17.799 4.914 1.00 30.31 385 GLU D CA 1
ATOM 1010 C C . GLU B 1 38 ? 5.226 18.917 4.182 1.00 26.27 385 GLU D C 1
ATOM 1011 O O . GLU B 1 38 ? 5.649 18.748 3.033 1.00 24.04 385 GLU D O 1
ATOM 1017 N N . ALA B 1 39 ? 5.349 20.080 4.837 1.00 21.57 386 ALA D N 1
ATOM 1018 C CA . ALA B 1 39 ? 5.984 21.235 4.219 1.00 22.92 386 ALA D CA 1
ATOM 1019 C C . ALA B 1 39 ? 7.417 20.919 3.835 1.00 29.40 386 ALA D C 1
ATOM 1020 O O . ALA B 1 39 ? 7.871 21.279 2.739 1.00 24.59 386 ALA D O 1
ATOM 1022 N N . GLU B 1 40 ? 8.140 20.239 4.729 1.00 21.16 387 GLU D N 1
ATOM 1023 C CA . GLU B 1 40 ? 9.483 19.776 4.417 1.00 24.26 387 GLU D CA 1
ATOM 1024 C C . GLU B 1 40 ? 9.510 18.974 3.117 1.00 26.58 387 GLU D C 1
ATOM 1025 O O . GLU B 1 40 ? 10.386 19.171 2.266 1.00 23.08 387 GLU D O 1
ATOM 1031 N N . LYS B 1 41 ? 8.546 18.063 2.945 1.00 26.07 388 LYS D N 1
ATOM 1032 C CA . LYS B 1 41 ? 8.495 17.283 1.719 1.00 27.31 388 LYS D CA 1
ATOM 1033 C C . LYS B 1 41 ? 8.114 18.159 0.528 1.00 30.54 388 LYS D C 1
ATOM 1034 O O . LYS B 1 41 ? 8.778 18.125 -0.513 1.00 30.24 388 LYS D O 1
ATOM 1040 N N . LEU B 1 42 ? 7.064 18.969 0.671 1.00 27.15 389 LEU D N 1
ATOM 1041 C CA . LEU B 1 42 ? 6.664 19.857 -0.418 1.00 28.62 389 LEU D CA 1
ATOM 1042 C C . LEU B 1 42 ? 7.830 20.725 -0.851 1.00 32.10 389 LEU D C 1
ATOM 1043 O O . LEU B 1 42 ? 8.143 20.817 -2.044 1.00 29.63 389 LEU D O 1
ATOM 1048 N N . LYS B 1 43 ? 8.514 21.339 0.115 1.00 26.86 390 LYS D N 1
ATOM 1049 C CA . LYS B 1 43 ? 9.612 22.223 -0.244 1.00 33.19 390 LYS D CA 1
ATOM 1050 C C . LYS B 1 43 ? 10.741 21.439 -0.901 1.00 29.41 390 LYS D C 1
ATOM 1051 O O . LYS B 1 43 ? 11.372 21.923 -1.846 1.00 28.76 390 LYS D O 1
ATOM 1057 N N . SER B 1 44 ? 10.994 20.218 -0.427 1.00 29.12 391 SER D N 1
ATOM 1058 C CA . SER B 1 44 ? 12.042 19.407 -1.031 1.00 28.57 391 SER D CA 1
ATOM 1059 C C . SER B 1 44 ? 11.747 19.128 -2.496 1.00 33.21 391 SER D C 1
ATOM 1060 O O . SER B 1 44 ? 12.681 19.060 -3.303 1.00 30.96 391 SER D O 1
ATOM 1063 N N . TYR B 1 45 ? 10.466 18.976 -2.866 1.00 30.01 392 TYR D N 1
ATOM 1064 C CA . TYR B 1 45 ? 10.091 18.749 -4.267 1.00 39.52 392 TYR D CA 1
ATOM 1065 C C . TYR B 1 45 ? 9.752 20.037 -5.012 1.00 32.16 392 TYR D C 1
ATOM 1066 O O . TYR B 1 45 ? 9.217 19.973 -6.125 1.00 35.89 392 TYR D O 1
ATOM 1075 N N . SER B 1 46 ? 10.052 21.195 -4.433 1.00 27.10 393 SER D N 1
ATOM 1076 C CA . SER B 1 46 ? 9.736 22.473 -5.060 1.00 28.89 393 SER D CA 1
ATOM 1077 C C . SER B 1 46 ? 8.245 22.571 -5.356 1.00 26.97 393 SER D C 1
ATOM 1078 O O . SER B 1 46 ? 7.826 23.103 -6.382 1.00 30.70 393 SER D O 1
ATOM 1081 N N . MET B 1 47 ? 7.437 22.048 -4.445 1.00 30.57 394 MET D N 1
ATOM 1082 C CA . MET B 1 47 ? 5.997 22.115 -4.604 1.00 26.78 394 MET D CA 1
ATOM 1083 C C . MET B 1 47 ? 5.426 23.224 -3.725 1.00 31.00 394 MET D C 1
ATOM 1084 O O . MET B 1 47 ? 5.895 23.435 -2.599 1.00 24.43 394 MET D O 1
ATOM 1089 N N . PRO B 1 48 ? 4.443 23.963 -4.233 1.00 30.23 395 PRO D N 1
ATOM 1090 C CA . PRO B 1 48 ? 3.919 25.104 -3.475 1.00 29.57 395 PRO D CA 1
ATOM 1091 C C . PRO B 1 48 ? 3.161 24.661 -2.236 1.00 32.77 395 PRO D C 1
ATOM 1092 O O . PRO B 1 48 ? 2.565 23.584 -2.194 1.00 40.85 395 PRO D O 1
ATOM 1096 N N . ILE B 1 49 ? 3.184 25.519 -1.224 1.00 31.63 396 ILE D N 1
ATOM 1097 C CA . ILE B 1 49 ? 2.349 25.367 -0.038 1.00 27.89 396 ILE D CA 1
ATOM 1098 C C . ILE B 1 49 ? 1.018 26.055 -0.299 1.00 24.42 396 ILE D C 1
ATOM 1099 O O . ILE B 1 49 ? 0.984 27.206 -0.742 1.00 26.66 396 ILE D O 1
ATOM 1104 N N . SER B 1 50 ? -0.080 25.361 -0.028 1.00 24.30 397 SER D N 1
ATOM 1105 C CA . SER B 1 50 ? -1.388 25.957 -0.260 1.00 24.77 397 SER D CA 1
ATOM 1106 C C . SER B 1 50 ? -1.630 27.128 0.685 1.00 29.16 397 SER D C 1
ATOM 1107 O O . SER B 1 50 ? -1.124 27.170 1.813 1.00 24.91 397 SER D O 1
ATOM 1110 N N . ILE B 1 51 ? -2.433 28.080 0.211 1.00 29.60 398 ILE D N 1
ATOM 1111 C CA . ILE B 1 51 ? -2.853 29.189 1.059 1.00 27.82 398 ILE D CA 1
ATOM 1112 C C . ILE B 1 51 ? -3.588 28.679 2.294 1.00 22.33 398 ILE D C 1
ATOM 1113 O O . ILE B 1 51 ? -3.388 29.195 3.396 1.00 27.32 398 ILE D O 1
ATOM 1118 N N . GLU B 1 52 ? -4.417 27.638 2.144 1.00 24.07 399 GLU D N 1
ATOM 1119 C CA . GLU B 1 52 ? -5.152 27.093 3.295 1.00 24.73 399 GLU D CA 1
ATOM 1120 C C . GLU B 1 52 ? -4.216 26.495 4.345 1.00 26.84 399 GLU D C 1
ATOM 1121 O O . GLU B 1 52 ? -4.478 26.578 5.555 1.00 21.18 399 GLU D O 1
ATOM 1127 N N . PHE B 1 53 ? -3.182 25.790 3.888 1.00 24.96 400 PHE D N 1
ATOM 1128 C CA . PHE B 1 53 ? -2.178 25.237 4.778 1.00 21.03 400 PHE D CA 1
ATOM 1129 C C . PHE B 1 53 ? -1.526 26.342 5.592 1.00 23.37 400 PHE D C 1
ATOM 1130 O O . PHE B 1 53 ? -1.466 26.271 6.825 1.00 23.09 400 PHE D O 1
ATOM 1138 N N . GLN B 1 54 ? -1.072 27.400 4.915 1.00 23.88 401 GLN D N 1
ATOM 1139 C CA . GLN B 1 54 ? -0.431 28.506 5.618 1.00 22.48 401 GLN D CA 1
ATOM 1140 C C . GLN B 1 54 ? -1.358 29.098 6.676 1.00 26.40 401 GLN D C 1
ATOM 1141 O O . GLN B 1 54 ? -0.924 29.403 7.799 1.00 18.54 401 GLN D O 1
ATOM 1147 N N . ARG B 1 55 ? -2.629 29.303 6.310 1.00 20.60 402 ARG D N 1
ATOM 1148 C CA . ARG B 1 55 ? -3.590 29.922 7.216 1.00 23.62 402 ARG D CA 1
ATOM 1149 C C . ARG B 1 55 ? -3.767 29.098 8.485 1.00 19.68 402 ARG D C 1
ATOM 1150 O O . ARG B 1 55 ? -3.705 29.627 9.595 1.00 25.09 402 ARG D O 1
ATOM 1158 N N . ARG B 1 56 ? -3.946 27.790 8.338 1.00 23.70 403 ARG D N 1
ATOM 1159 C CA . ARG B 1 56 ? -4.078 26.905 9.492 1.00 23.29 403 ARG D CA 1
ATOM 1160 C C . ARG B 1 56 ? -2.802 26.885 10.343 1.00 24.35 403 ARG D C 1
ATOM 1161 O O . ARG B 1 56 ? -2.864 26.969 11.573 1.00 22.17 403 ARG D O 1
ATOM 1169 N N . TYR B 1 57 ? -1.636 26.758 9.702 1.00 21.17 404 TYR D N 1
ATOM 1170 C CA . TYR B 1 57 ? -0.368 26.805 10.428 1.00 20.23 404 TYR D CA 1
ATOM 1171 C C . TYR B 1 57 ? -0.269 28.084 11.244 1.00 22.35 404 TYR D C 1
ATOM 1172 O O . TYR B 1 57 ? 0.025 28.055 12.448 1.00 20.70 404 TYR D O 1
ATOM 1181 N N . ALA B 1 58 ? -0.532 29.222 10.593 1.00 21.19 405 ALA D N 1
ATOM 1182 C CA . ALA B 1 58 ? -0.523 30.507 11.274 1.00 23.68 405 ALA D CA 1
ATOM 1183 C C . ALA B 1 58 ? -1.563 30.555 12.385 1.00 21.63 405 ALA D C 1
ATOM 1184 O O . ALA B 1 58 ? -1.352 31.209 13.408 1.00 21.93 405 ALA D O 1
ATOM 1186 N N . THR B 1 59 ? -2.693 29.886 12.203 1.00 21.24 406 THR D N 1
ATOM 1187 C CA . THR B 1 59 ? -3.695 29.859 13.260 1.00 24.60 406 THR D CA 1
ATOM 1188 C C . THR B 1 59 ? -3.205 29.075 14.469 1.00 20.84 406 THR D C 1
ATOM 1189 O O . THR B 1 59 ? -3.475 29.455 15.612 1.00 22.00 406 THR D O 1
ATOM 1193 N N . ILE B 1 60 ? -2.509 27.963 14.239 1.00 21.06 407 ILE D N 1
ATOM 1194 C CA . ILE B 1 60 ? -1.967 27.197 15.356 1.00 19.86 407 ILE D CA 1
ATOM 1195 C C . ILE B 1 60 ? -0.897 27.998 16.086 1.00 19.22 407 ILE D C 1
ATOM 1196 O O . ILE B 1 60 ? -0.816 27.974 17.323 1.00 21.49 407 ILE D O 1
ATOM 1201 N N . VAL B 1 61 ? -0.089 28.753 15.342 1.00 19.25 408 VAL D N 1
ATOM 1202 C CA . VAL B 1 61 ? 0.975 29.535 15.966 1.00 16.75 408 VAL D CA 1
ATOM 1203 C C . VAL B 1 61 ? 0.383 30.564 16.927 1.00 22.95 408 VAL D C 1
ATOM 1204 O O . VAL B 1 61 ? 0.788 30.657 18.099 1.00 19.13 408 VAL D O 1
ATOM 1208 N N . LEU B 1 62 ? -0.626 31.314 16.463 1.00 20.12 409 LEU D N 1
ATOM 1209 C CA . LEU B 1 62 ? -1.220 32.342 17.312 1.00 22.75 409 LEU D CA 1
ATOM 1210 C C . LEU B 1 62 ? -1.998 31.745 18.489 1.00 20.10 409 LEU D C 1
ATOM 1211 O O . LEU B 1 62 ? -2.009 32.333 19.571 1.00 19.81 409 LEU D O 1
ATOM 1216 N N . GLU B 1 63 ? -2.638 30.581 18.309 1.00 19.44 410 GLU D N 1
ATOM 1217 C CA . GLU B 1 63 ? -3.289 29.905 19.433 1.00 19.76 410 GLU D CA 1
ATOM 1218 C C . GLU B 1 63 ? -2.271 29.432 20.468 1.00 21.00 410 GLU D C 1
ATOM 1219 O O . GLU B 1 63 ? -2.508 29.543 21.674 1.00 16.59 410 GLU D O 1
ATOM 1225 N N . LEU B 1 64 ? -1.143 28.883 20.020 1.00 20.63 411 LEU D N 1
ATOM 1226 C CA . LEU B 1 64 ? -0.089 28.538 20.965 1.00 20.90 411 LEU D CA 1
ATOM 1227 C C . LEU B 1 64 ? 0.361 29.765 21.752 1.00 23.98 411 LEU D C 1
ATOM 1228 O O . LEU B 1 64 ? 0.694 29.664 22.944 1.00 22.61 411 LEU D O 1
ATOM 1233 N N . GLU B 1 65 ? 0.402 30.927 21.090 1.00 20.19 412 GLU D N 1
ATOM 1234 C CA . GLU B 1 65 ? 0.822 32.152 21.758 1.00 21.14 412 GLU D CA 1
ATOM 1235 C C . GLU B 1 65 ? -0.106 32.505 22.908 1.00 23.84 412 GLU D C 1
ATOM 1236 O O . GLU B 1 65 ? 0.349 32.869 24.000 1.00 19.88 412 GLU D O 1
ATOM 1242 N N . GLN B 1 66 ? -1.412 32.416 22.683 1.00 24.04 413 GLN D N 1
ATOM 1243 C CA . GLN B 1 66 ? -2.340 32.744 23.757 1.00 24.73 413 GLN D CA 1
ATOM 1244 C C . GLN B 1 66 ? -2.307 31.681 24.849 1.00 23.58 413 GLN D C 1
ATOM 1245 O O . GLN B 1 66 ? -2.359 32.008 26.038 1.00 27.64 413 GLN D O 1
ATOM 1251 N N . LEU B 1 67 ? -2.268 30.401 24.462 1.00 25.32 414 LEU D N 1
ATOM 1252 C CA . LEU B 1 67 ? -2.145 29.332 25.446 1.00 23.01 414 LEU D CA 1
ATOM 1253 C C . LEU B 1 67 ? -0.916 29.550 26.317 1.00 20.98 414 LEU D C 1
ATOM 1254 O O . LEU B 1 67 ? -0.978 29.378 27.539 1.00 22.82 414 LEU D O 1
ATOM 1259 N N . ASN B 1 68 ? 0.200 29.966 25.708 1.00 20.92 415 ASN D N 1
ATOM 1260 C CA . ASN B 1 68 ? 1.431 30.186 26.470 1.00 24.23 415 ASN D CA 1
ATOM 1261 C C . ASN B 1 68 ? 1.324 31.379 27.408 1.00 26.05 415 ASN D C 1
ATOM 1262 O O . ASN B 1 68 ? 1.922 31.361 28.493 1.00 19.91 415 ASN D O 1
ATOM 1267 N N . LYS B 1 69 ? 0.570 32.411 27.018 1.00 20.22 416 LYS D N 1
ATOM 1268 C CA . LYS B 1 69 ? 0.332 33.520 27.934 1.00 22.93 416 LYS D CA 1
ATOM 1269 C C . LYS B 1 69 ? -0.440 33.057 29.165 1.00 26.95 416 LYS D C 1
ATOM 1270 O O . LYS B 1 69 ? -0.135 33.470 30.290 1.00 24.95 416 LYS D O 1
ATOM 1276 N N . ASP B 1 70 ? -1.438 32.185 28.972 1.00 25.51 417 ASP D N 1
ATOM 1277 C CA . ASP B 1 70 ? -2.150 31.627 30.114 1.00 22.20 417 ASP D CA 1
ATOM 1278 C C . ASP B 1 70 ? -1.247 30.707 30.909 1.00 24.52 417 ASP D C 1
ATOM 1279 O O . ASP B 1 70 ? -1.274 30.705 32.144 1.00 26.50 417 ASP D O 1
ATOM 1284 N N . LEU B 1 71 ? -0.459 29.903 30.195 1.00 26.39 418 LEU D N 1
ATOM 1285 C CA . LEU B 1 71 ? 0.471 28.968 30.809 1.00 20.42 418 LEU D CA 1
ATOM 1286 C C . LEU B 1 71 ? 1.431 29.680 31.752 1.00 19.59 418 LEU D C 1
ATOM 1287 O O . LEU B 1 71 ? 1.658 29.221 32.871 1.00 22.64 418 LEU D O 1
ATOM 1292 N N . ASN B 1 72 ? 2.003 30.804 31.310 1.00 23.44 419 ASN D N 1
ATOM 1293 C CA . ASN B 1 72 ? 2.887 31.596 32.165 1.00 28.85 419 ASN D CA 1
ATOM 1294 C C . ASN B 1 72 ? 2.193 32.033 33.448 1.00 28.94 419 ASN D C 1
ATOM 1295 O O . ASN B 1 72 ? 2.796 32.010 34.525 1.00 25.38 419 ASN D O 1
ATOM 1300 N N . LYS B 1 73 ? 0.945 32.487 33.347 1.00 31.72 420 LYS D N 1
ATOM 1301 C CA . LYS B 1 73 ? 0.234 32.913 34.542 1.00 30.89 420 LYS D CA 1
ATOM 1302 C C . LYS B 1 73 ? 0.010 31.724 35.462 1.00 30.03 420 LYS D C 1
ATOM 1303 O O . LYS B 1 73 ? 0.377 31.758 36.643 1.00 29.97 420 LYS D O 1
ATOM 1309 N N . VAL B 1 74 ? -0.571 30.648 34.922 1.00 21.68 421 VAL D N 1
ATOM 1310 C CA . VAL B 1 74 ? -0.917 29.489 35.740 1.00 30.73 421 VAL D CA 1
ATOM 1311 C C . VAL B 1 74 ? 0.319 28.882 36.415 1.00 27.64 421 VAL D C 1
ATOM 1312 O O . VAL B 1 74 ? 0.281 28.545 37.605 1.00 25.50 421 VAL D O 1
ATOM 1316 N N . LEU B 1 75 ? 1.419 28.715 35.669 1.00 26.49 422 LEU D N 1
ATOM 1317 C CA . LEU B 1 75 ? 2.657 28.182 36.244 1.00 24.16 422 LEU D CA 1
ATOM 1318 C C . LEU B 1 75 ? 3.147 29.022 37.419 1.00 32.85 422 LEU D C 1
ATOM 1319 O O . LEU B 1 75 ? 3.702 28.493 38.391 1.00 28.10 422 LEU D O 1
ATOM 1324 N N . HIS B 1 76 ? 2.986 30.338 37.329 1.00 37.00 423 HIS D N 1
ATOM 1325 C CA . HIS B 1 76 ? 3.422 31.203 38.410 1.00 31.10 423 HIS D CA 1
ATOM 1326 C C . HIS B 1 76 ? 2.557 30.986 39.638 1.00 35.57 423 HIS D C 1
ATOM 1327 O O . HIS B 1 76 ? 3.062 30.887 40.759 1.00 39.73 423 HIS D O 1
ATOM 1334 N N . LYS B 1 77 ? 1.241 30.921 39.448 1.00 35.31 424 LYS D N 1
ATOM 1335 C CA . LYS B 1 77 ? 0.361 30.648 40.575 1.00 27.25 424 LYS D CA 1
ATOM 1336 C C . LYS B 1 77 ? 0.652 29.275 41.172 1.00 37.35 424 LYS D C 1
ATOM 1337 O O . LYS B 1 77 ? 0.812 29.145 42.395 1.00 35.24 424 LYS D O 1
ATOM 1343 N N . VAL B 1 78 ? 0.783 28.247 40.317 1.00 29.44 425 VAL D N 1
ATOM 1344 C CA . VAL B 1 78 ? 1.048 26.881 40.791 1.00 33.87 425 VAL D CA 1
ATOM 1345 C C . VAL B 1 78 ? 2.387 26.790 41.523 1.00 39.58 425 VAL D C 1
ATOM 1346 O O . VAL B 1 78 ? 2.466 26.284 42.653 1.00 31.70 425 VAL D O 1
ATOM 1350 N N . GLN B 1 79 ? 3.455 27.279 40.880 1.00 41.75 426 GLN D N 1
ATOM 1351 C CA . GLN B 1 79 ? 4.765 27.374 41.510 1.00 35.15 426 GLN D CA 1
ATOM 1352 C C . GLN B 1 79 ? 4.654 28.065 42.848 1.00 46.57 426 GLN D C 1
ATOM 1353 O O . GLN B 1 79 ? 5.146 27.567 43.867 1.00 44.25 426 GLN D O 1
ATOM 1359 N N . GLN B 1 80 ? 4.039 29.245 42.864 1.00 41.92 427 GLN D N 1
ATOM 1360 C CA . GLN B 1 80 ? 3.940 29.962 44.125 1.00 42.54 427 GLN D CA 1
ATOM 1361 C C . GLN B 1 80 ? 3.148 29.175 45.156 1.00 52.95 427 GLN D C 1
ATOM 1362 O O . GLN B 1 80 ? 3.365 29.359 46.360 1.00 50.79 427 GLN D O 1
ATOM 1368 N N . TYR B 1 81 ? 2.152 28.396 44.714 1.00 41.95 428 TYR D N 1
ATOM 1369 C CA . TYR B 1 81 ? 1.335 27.638 45.657 1.00 35.00 428 TYR D CA 1
ATOM 1370 C C . TYR B 1 81 ? 2.111 26.470 46.244 1.00 40.70 428 TYR D C 1
ATOM 1371 O O . TYR B 1 81 ? 1.874 26.098 47.399 1.00 40.63 428 TYR D O 1
ATOM 1380 N N . CYS B 1 82 ? 3.023 25.867 45.467 1.00 35.60 429 CYS D N 1
ATOM 1381 C CA . CYS B 1 82 ? 3.800 24.725 45.950 1.00 36.78 429 CYS D CA 1
ATOM 1382 C C . CYS B 1 82 ? 4.905 25.128 46.942 1.00 48.68 429 CYS D C 1
ATOM 1383 O O . CYS B 1 82 ? 5.299 24.305 47.783 1.00 46.10 429 CYS D O 1
ATOM 1386 N N . TYR B 1 83 ? 5.392 26.376 46.883 1.00 34.42 430 TYR D N 1
ATOM 1387 C CA . TYR B 1 83 ? 6.151 26.932 48.000 1.00 47.20 430 TYR D CA 1
ATOM 1388 C C . TYR B 1 83 ? 5.386 26.849 49.308 1.00 41.18 430 TYR D C 1
ATOM 1389 O O . TYR B 1 83 ? 5.982 26.594 50.356 1.00 47.25 430 TYR D O 1
ATOM 1398 N N . GLU B 1 84 ? 4.079 27.111 49.285 1.00 45.68 431 GLU D N 1
ATOM 1399 C CA . GLU B 1 84 ? 3.274 26.929 50.493 1.00 40.11 431 GLU D CA 1
ATOM 1400 C C . GLU B 1 84 ? 3.008 25.458 50.784 1.00 46.22 431 GLU D C 1
ATOM 1401 O O . GLU B 1 84 ? 3.445 24.927 51.813 1.00 57.61 431 GLU D O 1
ATOM 1407 N N . LEU B 1 85 ? 2.307 24.777 49.879 1.00 40.53 432 LEU D N 1
ATOM 1408 C CA . LEU B 1 85 ? 1.715 23.494 50.231 1.00 45.17 432 LEU D CA 1
ATOM 1409 C C . LEU B 1 85 ? 2.717 22.345 50.223 1.00 42.43 432 LEU D C 1
ATOM 1410 O O . LEU B 1 85 ? 2.528 21.370 50.958 1.00 48.47 432 LEU D O 1
ATOM 1415 N N . ALA B 1 86 ? 3.763 22.431 49.439 1.00 39.74 433 ALA D N 1
ATOM 1416 C CA . ALA B 1 86 ? 4.537 21.206 49.325 1.00 37.81 433 ALA D CA 1
ATOM 1417 C C . ALA B 1 86 ? 5.649 21.167 50.362 1.00 31.97 433 ALA D C 1
ATOM 1418 O O . ALA B 1 86 ? 6.186 22.212 50.745 1.00 42.45 433 ALA D O 1
ATOM 1420 N N . PRO B 1 87 ? 5.997 19.968 50.842 1.00 39.24 434 PRO D N 1
ATOM 1421 C CA . PRO B 1 87 ? 7.119 19.722 51.771 1.00 40.38 434 PRO D CA 1
ATOM 1422 C C . PRO B 1 87 ? 8.497 20.017 51.185 1.00 37.68 434 PRO D C 1
ATOM 1423 O O . PRO B 1 87 ? 8.748 19.658 50.023 1.00 37.59 434 PRO D O 1
ATOM 1427 N N . SER C 2 5 ? 15.397 33.747 35.012 1.00 65.07 661 SER F N 1
ATOM 1428 C CA . SER C 2 5 ? 15.327 32.319 34.710 1.00 65.41 661 SER F CA 1
ATOM 1429 C C . SER C 2 5 ? 15.320 32.056 33.203 1.00 64.84 661 SER F C 1
ATOM 1430 O O . SER C 2 5 ? 15.376 32.982 32.384 1.00 70.72 661 SER F O 1
ATOM 1433 N N . ALA C 2 6 ? 15.258 30.775 32.851 1.00 55.13 662 ALA F N 1
ATOM 1434 C CA . ALA C 2 6 ? 15.138 30.359 31.466 1.00 45.99 662 ALA F CA 1
ATOM 1435 C C . ALA C 2 6 ? 14.340 29.069 31.382 1.00 47.30 662 ALA F C 1
ATOM 1436 O O . ALA C 2 6 ? 14.064 28.570 30.283 1.00 42.17 662 ALA F O 1
ATOM 1438 N N . TRP C 2 7 ? 14.013 28.487 32.538 1.00 46.96 663 TRP F N 1
ATOM 1439 C CA . TRP C 2 7 ? 13.064 27.381 32.542 1.00 46.67 663 TRP F CA 1
ATOM 1440 C C . TRP C 2 7 ? 11.752 27.805 31.892 1.00 47.43 663 TRP F C 1
ATOM 1441 O O . TRP C 2 7 ? 11.253 27.134 30.980 1.00 41.77 663 TRP F O 1
ATOM 1452 N N . LYS C 2 8 ? 11.215 28.960 32.297 1.00 45.10 664 LYS F N 1
ATOM 1453 C CA . LYS C 2 8 ? 9.940 29.402 31.734 1.00 47.20 664 LYS F CA 1
ATOM 1454 C C . LYS C 2 8 ? 10.066 29.920 30.302 1.00 43.23 664 LYS F C 1
ATOM 1455 O O . LYS C 2 8 ? 9.049 30.011 29.612 1.00 48.66 664 LYS F O 1
ATOM 1461 N N . THR C 2 9 ? 11.264 30.268 29.826 1.00 34.75 665 THR F N 1
ATOM 1462 C CA . THR C 2 9 ? 11.381 30.609 28.411 1.00 39.51 665 THR F CA 1
ATOM 1463 C C . THR C 2 9 ? 10.997 29.411 27.544 1.00 37.76 665 THR F C 1
ATOM 1464 O O . THR C 2 9 ? 10.155 29.522 26.647 1.00 35.22 665 THR F O 1
ATOM 1468 N N . VAL C 2 10 ? 11.543 28.238 27.864 1.00 35.50 666 VAL F N 1
ATOM 1469 C CA . VAL C 2 10 ? 11.202 27.014 27.150 1.00 31.22 666 VAL F CA 1
ATOM 1470 C C . VAL C 2 10 ? 9.772 26.588 27.464 1.00 34.34 666 VAL F C 1
ATOM 1471 O O . VAL C 2 10 ? 8.968 26.342 26.556 1.00 36.30 666 VAL F O 1
ATOM 1475 N N . ALA C 2 11 ? 9.437 26.483 28.753 1.00 29.60 667 ALA F N 1
ATOM 1476 C CA . ALA C 2 11 ? 8.130 25.976 29.163 1.00 29.76 667 ALA F CA 1
ATOM 1477 C C . ALA C 2 11 ? 6.969 26.828 28.644 1.00 28.51 667 ALA F C 1
ATOM 1478 O O . ALA C 2 11 ? 5.887 26.294 28.377 1.00 30.97 667 ALA F O 1
ATOM 1480 N N . CYS C 2 12 ? 7.162 28.134 28.478 1.00 25.99 668 CYS F N 1
ATOM 1481 C CA . CYS C 2 12 ? 6.080 29.029 28.070 1.00 30.44 668 CYS F CA 1
ATOM 1482 C C . CYS C 2 12 ? 6.290 29.617 26.677 1.00 31.44 668 CYS F C 1
ATOM 1483 O O . CYS C 2 12 ? 5.833 30.724 26.384 1.00 29.80 668 CYS F O 1
ATOM 1486 N N . GLY C 2 13 ? 6.928 28.858 25.787 1.00 27.73 669 GLY F N 1
ATOM 1487 C CA . GLY C 2 13 ? 7.033 29.253 24.399 1.00 26.13 669 GLY F CA 1
ATOM 1488 C C . GLY C 2 13 ? 7.667 30.611 24.167 1.00 29.40 669 GLY F C 1
ATOM 1489 O O . GLY C 2 13 ? 7.119 31.417 23.414 1.00 29.81 669 GLY F O 1
ATOM 1490 N N . GLY C 2 14 ? 8.818 30.879 24.796 1.00 29.84 670 GLY F N 1
ATOM 1491 C CA . GLY C 2 14 ? 9.495 32.154 24.661 1.00 21.87 670 GLY F CA 1
ATOM 1492 C C . GLY C 2 14 ? 10.775 32.168 23.862 1.00 29.12 670 GLY F C 1
ATOM 1493 O O . GLY C 2 14 ? 11.459 33.216 23.845 1.00 29.81 670 GLY F O 1
ATOM 1494 N N . THR C 2 15 ? 11.136 31.095 23.162 1.00 23.40 671 THR F N 1
ATOM 1495 C CA . THR C 2 15 ? 12.373 31.072 22.391 1.00 23.64 671 THR F CA 1
ATOM 1496 C C . THR C 2 15 ? 12.302 32.029 21.204 1.00 25.10 671 THR F C 1
ATOM 1497 O O . THR C 2 15 ? 11.225 32.412 20.744 1.00 28.87 671 THR F O 1
ATOM 1501 N N . ARG C 2 16 ? 13.481 32.420 20.710 1.00 31.40 672 ARG F N 1
ATOM 1502 C CA . ARG C 2 16 ? 13.552 33.483 19.705 1.00 30.56 672 ARG F CA 1
ATOM 1503 C C . ARG C 2 16 ? 12.774 33.132 18.437 1.00 27.97 672 ARG F C 1
ATOM 1504 O O . ARG C 2 16 ? 12.090 33.992 17.872 1.00 23.72 672 ARG F O 1
ATOM 1512 N N . ASP C 2 17 ? 12.859 31.876 17.976 1.00 26.92 673 ASP F N 1
ATOM 1513 C CA . ASP C 2 17 ? 12.175 31.506 16.739 1.00 33.64 673 ASP F CA 1
ATOM 1514 C C . ASP C 2 17 ? 10.657 31.459 16.909 1.00 27.25 673 ASP F C 1
ATOM 1515 O O . ASP C 2 17 ? 9.924 31.691 15.944 1.00 23.90 673 ASP F O 1
ATOM 1520 N N . GLN C 2 18 ? 10.168 31.151 18.111 1.00 24.70 674 GLN F N 1
ATOM 1521 C CA . GLN C 2 18 ? 8.725 31.153 18.328 1.00 25.99 674 GLN F CA 1
ATOM 1522 C C . GLN C 2 18 ? 8.165 32.567 18.258 1.00 26.20 674 GLN F C 1
ATOM 1523 O O . GLN C 2 18 ? 7.124 32.795 17.632 1.00 24.64 674 GLN F O 1
ATOM 1529 N N . LEU C 2 19 ? 8.859 33.528 18.875 1.00 23.91 675 LEU F N 1
ATOM 1530 C CA . LEU C 2 19 ? 8.474 34.930 18.757 1.00 26.85 675 LEU F CA 1
ATOM 1531 C C . LEU C 2 19 ? 8.545 35.404 17.308 1.00 23.60 675 LEU F C 1
ATOM 1532 O O . LEU C 2 19 ? 7.737 36.232 16.878 1.00 24.92 675 LEU F O 1
ATOM 1537 N N . PHE C 2 20 ? 9.519 34.910 16.548 1.00 24.04 676 PHE F N 1
ATOM 1538 C CA . PHE C 2 20 ? 9.582 35.238 15.131 1.00 23.92 676 PHE F CA 1
ATOM 1539 C C . PHE C 2 20 ? 8.365 34.693 14.390 1.00 25.88 676 PHE F C 1
ATOM 1540 O O . PHE C 2 20 ? 7.689 35.422 13.661 1.00 23.79 676 PHE F O 1
ATOM 1556 N N . GLN C 2 22 ? 5.521 33.859 15.586 1.00 26.07 678 GLN F N 1
ATOM 1557 C CA . GLN C 2 22 ? 4.304 34.532 16.022 1.00 27.44 678 GLN F CA 1
ATOM 1558 C C . GLN C 2 22 ? 4.087 35.826 15.254 1.00 27.60 678 GLN F C 1
ATOM 1559 O O . GLN C 2 22 ? 2.950 36.168 14.910 1.00 26.70 678 GLN F O 1
ATOM 1565 N N . GLU C 2 23 ? 5.163 36.571 14.997 1.00 26.75 679 GLU F N 1
ATOM 1566 C CA . GLU C 2 23 ? 5.031 37.805 14.226 1.00 35.39 679 GLU F CA 1
ATOM 1567 C C . GLU C 2 23 ? 4.686 37.513 12.766 1.00 25.73 679 GLU F C 1
ATOM 1568 O O . GLU C 2 23 ? 3.855 38.204 12.172 1.00 25.37 679 GLU F O 1
ATOM 1574 N N . LYS C 2 24 ? 5.338 36.517 12.164 1.00 24.05 680 LYS F N 1
ATOM 1575 C CA . LYS C 2 24 ? 5.000 36.135 10.793 1.00 26.81 680 LYS F CA 1
ATOM 1576 C C . LYS C 2 24 ? 3.560 35.640 10.696 1.00 29.94 680 LYS F C 1
ATOM 1577 O O . LYS C 2 24 ? 2.867 35.904 9.705 1.00 28.56 680 LYS F O 1
ATOM 1583 N N . ALA C 2 25 ? 3.092 34.925 11.721 1.00 23.82 681 ALA F N 1
ATOM 1584 C CA . ALA C 2 25 ? 1.717 34.454 11.729 1.00 22.72 681 ALA F CA 1
ATOM 1585 C C . ALA C 2 25 ? 0.745 35.624 11.817 1.00 27.64 681 ALA F C 1
ATOM 1586 O O . ALA C 2 25 ? -0.295 35.626 11.149 1.00 26.36 681 ALA F O 1
ATOM 1588 N N . ARG C 2 26 ? 1.058 36.621 12.647 1.00 26.18 682 ARG F N 1
ATOM 1589 C CA . ARG C 2 26 ? 0.255 37.841 12.675 1.00 25.52 682 ARG F CA 1
ATOM 1590 C C . ARG C 2 26 ? 0.219 38.511 11.304 1.00 28.73 682 ARG F C 1
ATOM 1591 O O . ARG C 2 26 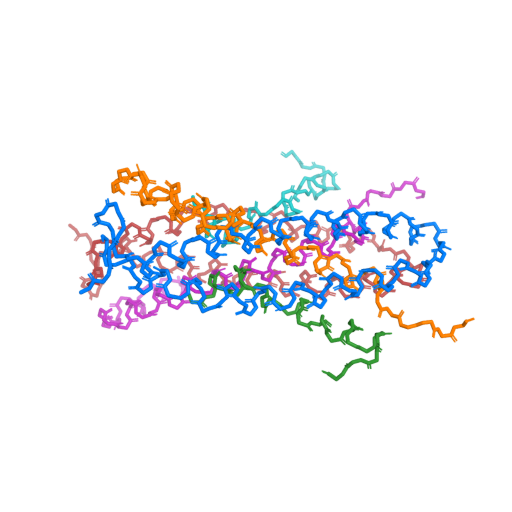? -0.850 38.910 10.829 1.00 31.78 682 ARG F O 1
ATOM 1599 N N . GLN C 2 27 ? 1.380 38.627 10.646 1.00 25.18 683 GLN F N 1
ATOM 1600 C CA . GLN C 2 27 ? 1.434 39.284 9.342 1.00 28.08 683 GLN F CA 1
ATOM 1601 C C . GLN C 2 27 ? 0.636 38.523 8.297 1.00 26.37 683 GLN F C 1
ATOM 1602 O O . GLN C 2 27 ? -0.098 39.129 7.512 1.00 31.29 683 GLN F O 1
ATOM 1608 N N . LEU C 2 28 ? 0.765 37.197 8.266 1.00 25.15 684 LEU F N 1
ATOM 1609 C CA . LEU C 2 28 ? 0.034 36.425 7.272 1.00 24.97 684 LEU F CA 1
ATOM 1610 C C . LEU C 2 28 ? -1.473 36.497 7.498 1.00 25.63 684 LEU F C 1
ATOM 1611 O O . LEU C 2 28 ? -2.245 36.502 6.534 1.00 25.23 684 LEU F O 1
ATOM 1616 N N . LEU C 2 29 ? -1.916 36.568 8.749 1.00 27.46 685 LEU F N 1
ATOM 1617 C CA . LEU C 2 29 ? -3.346 36.611 9.014 1.00 31.32 685 LEU F CA 1
ATOM 1618 C C . LEU C 2 29 ? -3.906 38.026 9.086 1.00 27.05 685 LEU F C 1
ATOM 1619 O O . LEU C 2 29 ? -5.126 38.180 9.179 1.00 30.98 685 LEU F O 1
ATOM 1624 N N . GLY C 2 30 ? -3.064 39.052 9.033 1.00 23.10 686 GLY F N 1
ATOM 1625 C CA . GLY C 2 30 ? -3.545 40.416 9.163 1.00 23.55 686 GLY F CA 1
ATOM 1626 C C . GLY C 2 30 ? -4.008 40.773 10.563 1.00 38.06 686 GLY F C 1
ATOM 1627 O O . GLY C 2 30 ? -4.999 41.501 10.716 1.00 35.76 686 GLY F O 1
ATOM 1628 N N . ARG C 2 31 ? -3.314 40.283 11.595 1.00 31.95 687 ARG F N 1
ATOM 1629 C CA . ARG C 2 31 ? -3.661 40.558 12.986 1.00 36.00 687 ARG F CA 1
ATOM 1630 C C . ARG C 2 31 ? -2.533 41.343 13.635 1.00 31.84 687 ARG F C 1
ATOM 1631 O O . ARG C 2 31 ? -1.358 41.031 13.424 1.00 38.52 687 ARG F O 1
ATOM 1639 N N . LEU C 2 32 ? -2.886 42.389 14.375 1.00 39.55 688 LEU F N 1
ATOM 1640 C CA . LEU C 2 32 ? -1.903 43.112 15.187 1.00 44.23 688 LEU F CA 1
ATOM 1641 C C . LEU C 2 32 ? -1.411 42.240 16.349 1.00 33.10 688 LEU F C 1
ATOM 1642 O O . LEU C 2 32 ? -0.738 42.723 17.255 1.00 37.75 688 LEU F O 1
ATOM 1647 N N . SER D 2 5 ? 16.431 17.917 35.972 1.00 46.21 661 SER C N 1
ATOM 1648 C CA . SER D 2 5 ? 16.324 16.553 35.455 1.00 54.39 661 SER C CA 1
ATOM 1649 C C . SER D 2 5 ? 16.403 16.531 33.921 1.00 57.87 661 SER C C 1
ATOM 1650 O O . SER D 2 5 ? 17.230 15.821 33.349 1.00 65.14 661 SER C O 1
ATOM 1653 N N . ALA D 2 6 ? 15.530 17.298 33.262 1.00 58.69 662 ALA C N 1
ATOM 1654 C CA . ALA D 2 6 ? 15.628 17.543 31.828 1.00 42.08 662 ALA C CA 1
ATOM 1655 C C . ALA D 2 6 ? 16.336 18.857 31.531 1.00 47.92 662 ALA C C 1
ATOM 1656 O O . ALA D 2 6 ? 16.564 19.184 30.358 1.00 49.17 662 ALA C O 1
ATOM 1658 N N . TRP D 2 7 ? 16.689 19.593 32.579 1.00 46.63 663 TRP C N 1
ATOM 1659 C CA . TRP D 2 7 ? 17.422 20.838 32.410 1.00 46.94 663 TRP C CA 1
ATOM 1660 C C . TRP D 2 7 ? 18.831 20.512 31.909 1.00 45.42 663 TRP C C 1
ATOM 1661 O O . TRP D 2 7 ? 19.503 21.357 31.318 1.00 41.60 663 TRP C O 1
ATOM 1672 N N . LYS D 2 8 ? 19.266 19.276 32.153 1.00 47.38 664 LYS C N 1
ATOM 1673 C CA . LYS D 2 8 ? 20.579 18.808 31.730 1.00 42.52 664 LYS C CA 1
ATOM 1674 C C . LYS D 2 8 ? 20.553 18.398 30.261 1.00 39.69 664 LYS C C 1
ATOM 1675 O O . LYS D 2 8 ? 21.587 18.405 29.592 1.00 44.25 664 LYS C O 1
ATOM 1681 N N . THR D 2 9 ? 19.371 18.026 29.772 1.00 38.29 665 THR C N 1
ATOM 1682 C CA . THR D 2 9 ? 19.207 17.638 28.376 1.00 37.85 665 THR C CA 1
ATOM 1683 C C . THR D 2 9 ? 19.678 18.810 27.534 1.00 35.39 665 THR C C 1
ATOM 1684 O O . THR D 2 9 ? 20.464 18.653 26.600 1.00 38.26 665 THR C O 1
ATOM 1688 N N . VAL D 2 10 ? 19.183 19.992 27.883 1.00 33.87 666 VAL C N 1
ATOM 1689 C CA . VAL D 2 10 ? 19.578 21.225 27.222 1.00 31.67 666 VAL C CA 1
ATOM 1690 C C . VAL D 2 10 ? 21.031 21.560 27.549 1.00 31.51 666 VAL C C 1
ATOM 1691 O O . VAL D 2 10 ? 21.869 21.694 26.654 1.00 37.57 666 VAL C O 1
ATOM 1695 N N . ALA D 2 11 ? 21.363 21.638 28.836 1.00 30.35 667 ALA C N 1
ATOM 1696 C CA . ALA D 2 11 ? 22.688 22.100 29.230 1.00 27.94 667 ALA C CA 1
ATOM 1697 C C . ALA D 2 11 ? 23.800 21.225 28.661 1.00 31.78 667 ALA C C 1
ATOM 1698 O O . ALA D 2 11 ? 24.868 21.745 28.312 1.00 31.31 667 ALA C O 1
ATOM 1700 N N . CYS D 2 12 ? 23.563 19.921 28.493 1.00 30.99 668 CYS C N 1
ATOM 1701 C CA . CYS D 2 12 ? 24.612 19.027 28.012 1.00 28.67 668 CYS C CA 1
ATOM 1702 C C . CYS D 2 12 ? 24.315 18.466 26.626 1.00 31.41 668 CYS C C 1
ATOM 1703 O O . CYS D 2 12 ? 24.762 17.366 26.293 1.00 29.94 668 CY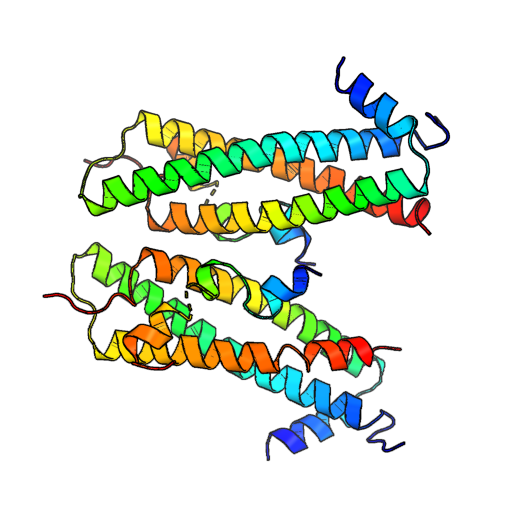S C O 1
ATOM 1706 N N . GLY D 2 13 ? 23.615 19.232 25.792 1.00 31.35 669 GLY C N 1
ATOM 1707 C CA . GLY D 2 13 ? 23.485 18.870 24.398 1.00 26.68 669 GLY C CA 1
ATOM 1708 C C . GLY D 2 13 ? 22.930 17.484 24.148 1.00 31.72 669 GLY C C 1
ATOM 1709 O O . GLY D 2 13 ? 23.504 16.714 23.375 1.00 26.70 669 GLY C O 1
ATOM 1710 N N . GLY D 2 14 ? 21.823 17.145 24.805 1.00 31.67 670 GLY C N 1
ATOM 1711 C CA . GLY D 2 14 ? 21.210 15.842 24.648 1.00 27.17 670 GLY C CA 1
ATOM 1712 C C . GLY D 2 14 ? 19.910 15.790 23.873 1.00 23.13 670 GLY C C 1
ATOM 1713 O O . GLY D 2 14 ? 19.233 14.762 23.918 1.00 31.57 670 GLY C O 1
ATOM 1714 N N . THR D 2 15 ? 19.517 16.859 23.179 1.00 29.04 671 THR C N 1
ATOM 1715 C CA . THR D 2 15 ? 18.252 16.831 22.449 1.00 29.59 671 THR C CA 1
ATOM 1716 C C . THR D 2 15 ? 18.319 15.902 21.241 1.00 28.41 671 THR C C 1
ATOM 1717 O O . THR D 2 15 ? 19.391 15.589 20.718 1.00 29.26 671 THR C O 1
ATOM 1721 N N . ARG D 2 16 ? 17.127 15.491 20.789 1.00 32.36 672 ARG C N 1
ATOM 1722 C CA . ARG D 2 16 ? 16.986 14.443 19.773 1.00 26.00 672 ARG C CA 1
ATOM 1723 C C . ARG D 2 16 ? 17.709 14.797 18.472 1.00 29.15 672 ARG C C 1
ATOM 1724 O O . ARG D 2 16 ? 18.358 13.935 17.866 1.00 28.84 672 ARG C O 1
ATOM 1732 N N . ASP D 2 17 ? 17.624 16.056 18.024 1.00 26.94 673 ASP C N 1
ATOM 1733 C CA . ASP D 2 17 ? 18.321 16.418 16.789 1.00 28.62 673 ASP C CA 1
ATOM 1734 C C . ASP D 2 17 ? 19.835 16.471 16.976 1.00 25.66 673 ASP C C 1
ATOM 1735 O O . ASP D 2 17 ? 20.578 16.198 16.026 1.00 21.25 673 ASP C O 1
ATOM 1740 N N . GLN D 2 18 ? 20.316 16.822 18.176 1.00 21.77 674 GLN C N 1
ATOM 1741 C CA . GLN D 2 18 ? 21.761 16.838 18.387 1.00 25.80 674 GLN C CA 1
ATOM 1742 C C . GLN D 2 18 ? 22.333 15.430 18.346 1.00 26.94 674 GLN C C 1
ATOM 1743 O O . GLN D 2 18 ? 23.375 15.203 17.719 1.00 28.75 674 GLN C O 1
ATOM 1749 N N . LEU D 2 19 ? 21.658 14.471 18.994 1.00 24.92 675 LEU C N 1
ATOM 1750 C CA . LEU D 2 19 ? 22.090 13.076 18.917 1.00 25.49 675 LEU C CA 1
ATOM 1751 C C . LEU D 2 19 ? 22.037 12.578 17.477 1.00 26.64 675 LEU C C 1
ATOM 1752 O O . LEU D 2 19 ? 22.898 11.803 17.043 1.00 27.51 675 LEU C O 1
ATOM 1757 N N . PHE D 2 20 ? 21.045 13.037 16.717 1.00 22.53 676 PHE C N 1
ATOM 1758 C CA . PHE D 2 20 ? 20.971 12.703 15.304 1.00 21.98 676 PHE C CA 1
ATOM 1759 C C . PHE D 2 20 ? 22.172 13.263 14.557 1.00 27.92 676 PHE C C 1
ATOM 1760 O O . PHE D 2 20 ? 22.867 12.537 13.839 1.00 26.38 676 PHE C O 1
ATOM 1776 N N . GLN D 2 22 ? 25.038 14.095 15.640 1.00 24.18 678 GLN C N 1
ATOM 1777 C CA . GLN D 2 22 ? 26.273 13.433 16.054 1.00 28.74 678 GLN C CA 1
ATOM 1778 C C . GLN D 2 22 ? 26.448 12.124 15.307 1.00 25.59 678 GLN C C 1
ATOM 1779 O O . GLN D 2 22 ? 27.566 11.764 14.931 1.00 26.69 678 GLN C O 1
ATOM 1785 N N . GLU D 2 23 ? 25.342 11.414 15.083 1.00 27.47 679 GLU C N 1
ATOM 1786 C CA . GLU D 2 23 ? 25.351 10.182 14.300 1.00 30.23 679 GLU C CA 1
ATOM 1787 C C . GLU D 2 23 ? 25.755 10.451 12.849 1.00 28.95 679 GLU C C 1
ATOM 1788 O O . GLU D 2 23 ? 26.600 9.746 12.289 1.00 30.66 679 GLU C O 1
ATOM 1794 N N . LYS D 2 24 ? 25.182 11.487 12.231 1.00 25.99 680 LYS C N 1
ATOM 1795 C CA . LYS D 2 24 ? 25.562 11.843 10.865 1.00 23.19 680 LYS C CA 1
ATOM 1796 C C . LYS D 2 24 ? 27.024 12.271 10.789 1.00 27.61 680 LYS C C 1
ATOM 1797 O O . LYS D 2 24 ? 27.720 11.969 9.810 1.00 28.60 680 LYS C O 1
ATOM 1803 N N . ALA D 2 25 ? 27.510 12.984 11.810 1.00 21.81 681 ALA C N 1
ATOM 1804 C CA . ALA D 2 25 ? 28.900 13.426 11.793 1.00 21.91 681 ALA C CA 1
ATOM 1805 C C . ALA D 2 25 ? 29.851 12.239 11.870 1.00 23.53 681 ALA C C 1
ATOM 1806 O O . ALA D 2 25 ? 30.834 12.173 11.124 1.00 22.12 681 ALA C O 1
ATOM 1808 N N . ARG D 2 26 ? 29.550 11.271 12.735 1.00 25.68 682 ARG C N 1
ATOM 1809 C CA . ARG D 2 26 ? 30.350 10.049 12.776 1.00 26.37 682 ARG C CA 1
ATOM 1810 C C . ARG D 2 26 ? 30.367 9.362 11.418 1.00 26.26 682 ARG C C 1
ATOM 1811 O O . ARG D 2 26 ? 31.425 8.959 10.930 1.00 30.64 682 ARG C O 1
ATOM 1819 N N . GLN D 2 27 ? 29.199 9.238 10.780 1.00 25.71 683 GLN C N 1
ATOM 1820 C CA . GLN D 2 27 ? 29.121 8.556 9.492 1.00 24.26 683 GLN C CA 1
ATOM 1821 C C . GLN D 2 27 ? 29.880 9.309 8.412 1.00 26.74 683 GLN C C 1
ATOM 1822 O O . GLN D 2 27 ? 30.540 8.691 7.569 1.00 30.74 683 GLN C O 1
ATOM 1828 N N . LEU D 2 28 ? 29.760 10.643 8.391 1.00 27.44 684 LEU C N 1
ATOM 1829 C CA . LEU D 2 28 ? 30.440 11.433 7.368 1.00 28.84 684 LEU C CA 1
ATOM 1830 C C . LEU D 2 28 ? 31.954 11.351 7.510 1.00 22.54 684 LEU C C 1
ATOM 1831 O O . LEU D 2 28 ? 32.670 11.395 6.506 1.00 22.76 684 LEU C O 1
ATOM 1836 N N . LEU D 2 29 ? 32.451 11.246 8.738 1.00 25.19 685 LEU C N 1
ATOM 1837 C CA . LEU D 2 29 ? 33.880 11.171 8.993 1.00 25.21 685 LEU C CA 1
ATOM 1838 C C . LEU D 2 29 ? 34.412 9.741 9.059 1.00 27.46 685 LEU C C 1
ATOM 1839 O O . LEU D 2 29 ? 35.631 9.558 9.139 1.00 29.59 685 LEU C O 1
ATOM 1844 N N . GLY D 2 30 ? 33.550 8.732 9.007 1.00 20.43 686 GLY C N 1
ATOM 1845 C CA . GLY D 2 30 ? 34.012 7.362 9.135 1.00 23.06 686 GLY C CA 1
ATOM 1846 C C . GLY D 2 30 ? 34.479 6.971 10.526 1.00 36.31 686 GLY C C 1
ATOM 1847 O O . GLY D 2 30 ? 35.467 6.235 10.653 1.00 40.16 686 GLY C O 1
ATOM 1848 N N . ARG D 2 31 ? 33.796 7.444 11.580 1.00 32.08 687 ARG C N 1
ATOM 1849 C CA . ARG D 2 31 ? 34.138 7.128 12.964 1.00 32.36 687 ARG C CA 1
ATOM 1850 C C . ARG D 2 31 ? 33.015 6.335 13.621 1.00 36.71 687 ARG C C 1
ATOM 1851 O O . ARG D 2 31 ? 31.838 6.665 13.462 1.00 37.48 687 ARG C O 1
ATOM 1859 N N . LEU D 2 32 ? 33.385 5.301 14.383 1.00 42.91 688 LEU C N 1
ATOM 1860 C CA . LEU D 2 32 ? 32.413 4.503 15.144 1.00 41.02 688 LEU C CA 1
ATOM 1861 C C . LEU D 2 32 ? 31.654 5.321 16.185 1.00 33.52 688 LEU C C 1
ATOM 1862 O O . LEU D 2 32 ? 32.215 5.697 17.206 1.00 34.80 688 LEU C O 1
ATOM 1867 N N . ARG E 3 15 ? 49.373 27.256 33.325 1.00 44.31 63 ARG B N 1
ATOM 1868 C CA . ARG E 3 15 ? 48.792 27.903 32.155 1.00 38.82 63 ARG B CA 1
ATOM 1869 C C . ARG E 3 15 ? 47.587 28.756 32.539 1.00 45.14 63 ARG B C 1
ATOM 1870 O O . ARG E 3 15 ? 47.352 29.021 33.717 1.00 39.49 63 ARG B O 1
ATOM 1878 N N . ASP E 3 16 ? 46.828 29.184 31.535 1.00 41.97 64 ASP B N 1
ATOM 1879 C CA . ASP E 3 16 ? 45.647 30.007 31.765 1.00 38.35 64 ASP B CA 1
ATOM 1880 C C . ASP E 3 16 ? 44.623 29.274 32.625 1.00 32.79 64 ASP B C 1
ATOM 1881 O O . ASP E 3 16 ? 43.627 29.856 33.053 1.00 41.19 64 ASP B O 1
ATOM 1886 N N . ASP E 3 17 ? 44.876 27.993 32.873 1.00 27.45 65 ASP B N 1
ATOM 1887 C CA . ASP E 3 17 ? 43.968 27.168 33.690 1.00 36.88 65 ASP B CA 1
ATOM 1888 C C . ASP E 3 17 ? 44.273 27.288 35.186 1.00 32.78 65 ASP B C 1
ATOM 1889 O O . ASP E 3 17 ? 43.368 27.515 35.996 1.00 27.21 65 ASP B O 1
ATOM 1894 N N . ILE E 3 18 ? 45.543 27.118 35.573 1.00 28.59 66 ILE B N 1
ATOM 1895 C CA . ILE E 3 18 ? 45.966 27.411 36.938 1.00 26.31 66 ILE B CA 1
ATOM 1896 C C . ILE E 3 18 ? 45.704 28.866 37.295 1.00 26.12 66 ILE B C 1
ATOM 1897 O O . ILE E 3 18 ? 45.352 29.176 38.438 1.00 28.58 66 ILE B O 1
ATOM 1902 N N . ASP E 3 19 ? 45.836 29.779 36.332 1.00 28.31 67 ASP B N 1
ATOM 1903 C CA . ASP E 3 19 ? 45.544 31.180 36.617 1.00 26.90 67 ASP B CA 1
ATOM 1904 C C . ASP E 3 19 ? 44.067 31.379 36.925 1.00 28.69 67 ASP B C 1
ATOM 1905 O O . ASP E 3 19 ? 43.713 32.145 37.829 1.00 27.44 67 ASP B O 1
ATOM 1910 N N . MET E 3 20 ? 43.192 30.689 36.189 1.00 28.37 68 MET B N 1
ATOM 1911 C CA . MET E 3 20 ? 41.766 30.725 36.502 1.00 28.43 68 MET B CA 1
ATOM 1912 C C . MET E 3 20 ? 41.488 30.132 37.881 1.00 27.65 68 MET B C 1
ATOM 1913 O O . MET E 3 20 ? 40.692 30.679 38.651 1.00 30.79 68 MET B O 1
ATOM 1918 N N . LEU E 3 21 ? 42.117 28.994 38.192 1.00 23.58 69 LEU B N 1
ATOM 1919 C CA . LEU E 3 21 ? 41.998 28.382 39.508 1.00 24.02 69 LEU B CA 1
ATOM 1920 C C . LEU E 3 21 ? 42.399 29.349 40.627 1.00 28.17 69 LEU B C 1
ATOM 1921 O O . LEU E 3 21 ? 41.704 29.458 41.648 1.00 27.94 69 LEU B O 1
ATOM 1926 N N . LYS E 3 22 ? 43.532 30.044 40.464 1.00 25.48 70 LYS B N 1
ATOM 1927 C CA . LYS E 3 22 ? 43.931 31.060 41.436 1.00 23.70 70 LYS B CA 1
ATOM 1928 C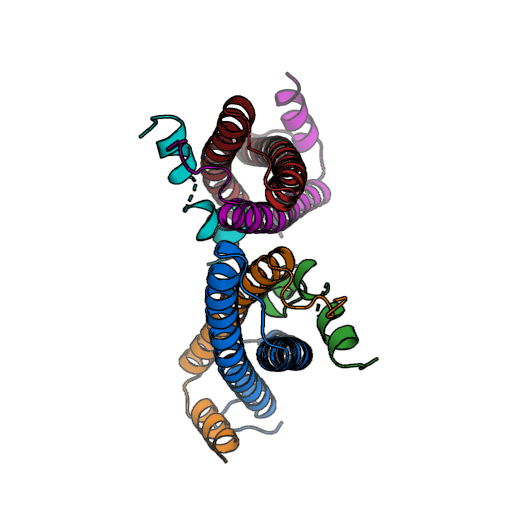 C . LYS E 3 22 ? 42.933 32.211 41.468 1.00 25.78 70 LYS B C 1
ATOM 1929 O O . LYS E 3 22 ? 42.569 32.697 42.545 1.00 26.55 70 LYS B O 1
ATOM 1935 N N . GLU E 3 23 ? 42.460 32.643 40.297 1.00 27.81 71 GLU B N 1
ATOM 1936 C CA . GLU E 3 23 ? 41.484 33.727 40.245 1.00 29.07 71 GLU B CA 1
ATOM 1937 C C . GLU E 3 23 ? 40.247 33.384 41.072 1.00 28.16 71 GLU B C 1
ATOM 1938 O O . GLU E 3 23 ? 39.776 34.200 41.872 1.00 29.25 71 GLU B O 1
ATOM 1944 N N . LEU E 3 24 ? 39.739 32.156 40.925 1.00 25.41 72 LEU B N 1
ATOM 1945 C CA . LEU E 3 24 ? 38.574 31.724 41.692 1.00 27.92 72 LEU B CA 1
ATOM 1946 C C . LEU E 3 24 ? 38.844 31.677 43.196 1.00 30.53 72 LEU B C 1
ATOM 1947 O O . LEU E 3 24 ? 37.999 32.109 43.992 1.00 24.42 72 LEU B O 1
ATOM 1952 N N . GLY E 3 25 ? 40.007 31.148 43.606 1.00 27.55 73 GLY B N 1
ATOM 1953 C CA . GLY E 3 25 ? 40.332 31.050 45.023 1.00 25.10 73 GLY B CA 1
ATOM 1954 C C . GLY E 3 25 ? 40.505 32.385 45.721 1.00 26.94 73 GLY B C 1
ATOM 1955 O O . GLY E 3 25 ? 40.406 32.455 46.951 1.00 25.93 73 GLY B O 1
ATOM 1956 N N . SER E 3 26 ? 40.754 33.441 44.967 1.00 28.70 74 SER B N 1
ATOM 1957 C CA . SER E 3 26 ? 40.934 34.775 45.509 1.00 28.09 74 SER B CA 1
ATOM 1958 C C . SER E 3 26 ? 39.625 35.539 45.661 1.00 29.71 74 SER B C 1
ATOM 1959 O O . SER E 3 26 ? 39.649 36.700 46.079 1.00 30.16 74 SER B O 1
ATOM 1962 N N . LEU E 3 27 ? 38.493 34.934 45.311 1.00 31.15 75 LEU B N 1
ATOM 1963 C CA . LEU E 3 27 ? 37.197 35.585 45.427 1.00 30.38 75 LEU B CA 1
ATOM 1964 C C . LEU E 3 27 ? 36.612 35.392 46.819 1.00 28.46 75 LEU B C 1
ATOM 1965 O O . LEU E 3 27 ? 36.887 34.402 47.498 1.00 26.93 75 LEU B O 1
ATOM 1970 N N . THR E 3 28 ? 35.766 36.334 47.220 1.00 29.45 76 THR B N 1
ATOM 1971 C CA . THR E 3 28 ? 34.899 36.108 48.366 1.00 31.91 76 THR B CA 1
ATOM 1972 C C . THR E 3 28 ? 33.947 34.945 48.084 1.00 32.46 76 THR B C 1
ATOM 1973 O O . THR E 3 28 ? 33.733 34.542 46.934 1.00 31.97 76 THR B O 1
ATOM 1977 N N . THR E 3 29 ? 33.372 34.397 49.158 1.00 34.73 77 THR B N 1
ATOM 1978 C CA . THR E 3 29 ? 32.382 33.331 49.011 1.00 34.69 77 THR B CA 1
ATOM 1979 C C . THR E 3 29 ? 31.175 33.797 48.198 1.00 37.73 77 THR B C 1
ATOM 1980 O O . THR E 3 29 ? 30.691 33.078 47.315 1.00 37.00 77 THR B O 1
ATOM 1984 N N . ALA E 3 30 ? 30.661 34.993 48.497 1.00 35.81 78 ALA B N 1
ATOM 1985 C CA . ALA E 3 30 ? 29.536 35.512 47.728 1.00 33.08 78 ALA B CA 1
ATOM 1986 C C . ALA E 3 30 ? 29.881 35.622 46.247 1.00 31.79 78 ALA B C 1
ATOM 1987 O O . ALA E 3 30 ? 29.067 35.260 45.397 1.00 32.33 78 ALA B O 1
ATOM 1989 N N . ASN E 3 31 ? 31.088 36.094 45.910 1.00 35.22 79 ASN B N 1
ATOM 1990 C CA . ASN E 3 31 ? 31.403 36.267 44.492 1.00 33.43 79 ASN B CA 1
ATOM 1991 C C . ASN E 3 31 ? 31.660 34.940 43.792 1.00 38.82 79 ASN B C 1
ATOM 1992 O O . ASN E 3 31 ? 31.323 34.796 42.609 1.00 42.40 79 ASN B O 1
ATOM 1997 N N . LEU E 3 32 ? 32.238 33.964 44.494 1.00 36.13 80 LEU B N 1
ATOM 1998 C CA . LEU E 3 32 ? 32.392 32.633 43.921 1.00 30.26 80 LEU B CA 1
ATOM 1999 C C . LEU E 3 32 ? 31.036 32.021 43.616 1.00 34.01 80 LEU B C 1
ATOM 2000 O O . LEU E 3 32 ? 30.835 31.430 42.548 1.00 32.10 80 LEU B O 1
ATOM 2005 N N . MET E 3 33 ? 30.100 32.134 44.563 1.00 32.03 81 MET B N 1
ATOM 2006 C CA . MET E 3 33 ? 28.752 31.622 44.347 1.00 38.32 81 MET B CA 1
ATOM 2007 C C . MET E 3 33 ? 28.052 32.318 43.179 1.00 33.00 81 MET B C 1
ATOM 2008 O O . MET E 3 33 ? 27.414 31.646 42.363 1.00 33.56 81 MET B O 1
ATOM 2013 N N . GLU E 3 34 ? 28.159 33.653 43.061 1.00 33.99 82 GLU B N 1
ATOM 2014 C CA . GLU E 3 34 ? 27.587 34.299 41.876 1.00 38.29 82 GLU B CA 1
ATOM 2015 C C . GLU E 3 34 ? 28.190 33.732 40.594 1.00 36.16 82 GLU B C 1
ATOM 2016 O O . GLU E 3 34 ? 27.481 33.500 39.606 1.00 33.40 82 GLU B O 1
ATOM 2022 N N . LYS E 3 35 ?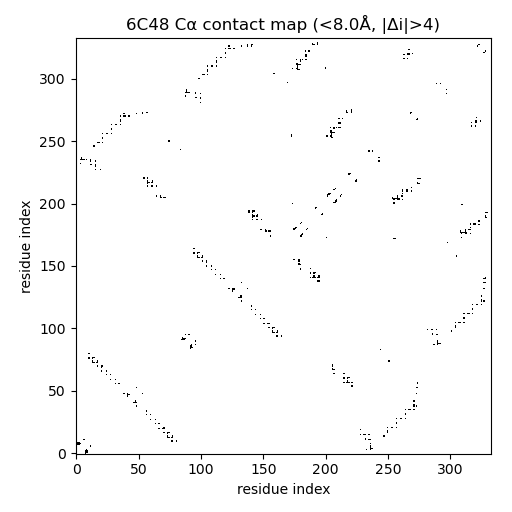 29.499 33.485 40.603 1.00 30.24 83 LYS B N 1
ATOM 2023 C CA . LYS E 3 35 ? 30.167 32.957 39.424 1.00 29.85 83 LYS B CA 1
ATOM 2024 C C . LYS E 3 35 ? 29.621 31.584 39.073 1.00 29.47 83 LYS B C 1
ATOM 2025 O O . LYS E 3 35 ? 29.269 31.323 37.915 1.00 30.51 83 LYS B O 1
ATOM 2031 N N . VAL E 3 36 ? 29.536 30.692 40.068 1.00 29.28 84 VAL B N 1
ATOM 2032 C CA . VAL E 3 36 ? 28.971 29.364 39.843 1.00 29.33 84 VAL B CA 1
ATOM 2033 C C . VAL E 3 36 ? 27.573 29.476 39.247 1.00 31.95 84 VAL B C 1
ATOM 2034 O O . VAL E 3 36 ? 27.220 28.757 38.304 1.00 24.68 84 VAL B O 1
ATOM 2038 N N . ARG E 3 37 ? 26.760 30.384 39.800 1.00 29.30 85 ARG B N 1
ATOM 2039 C CA . ARG E 3 37 ? 25.406 30.575 39.295 1.00 30.99 85 ARG B CA 1
ATOM 2040 C C . ARG E 3 37 ? 25.420 31.101 37.872 1.00 29.80 85 ARG B C 1
ATOM 2041 O O . ARG E 3 37 ? 24.681 30.605 37.015 1.00 30.79 85 ARG B O 1
ATOM 2049 N N . GLY E 3 38 ? 26.268 32.096 37.602 1.00 26.88 86 GLY B N 1
ATOM 2050 C CA . GLY E 3 38 ? 26.414 32.594 36.246 1.00 26.52 86 GLY B CA 1
ATOM 2051 C C . GLY E 3 38 ? 26.866 31.519 35.276 1.00 33.17 86 GLY B C 1
ATOM 2052 O O . GLY E 3 38 ? 26.383 31.451 34.142 1.00 31.72 86 GLY B O 1
ATOM 2053 N N . LEU E 3 39 ? 27.804 30.667 35.708 1.00 30.00 87 LEU B N 1
ATOM 2054 C CA . LEU E 3 39 ? 28.293 29.614 34.832 1.00 25.25 87 LEU B CA 1
ATOM 2055 C C . LEU E 3 39 ? 27.217 28.572 34.592 1.00 26.90 87 LEU B C 1
ATOM 2056 O O . LEU E 3 39 ? 27.116 28.020 33.489 1.00 24.00 87 LEU B O 1
ATOM 2061 N N . GLN E 3 40 ? 26.413 28.279 35.615 1.00 23.97 88 GLN B N 1
ATOM 2062 C CA . GLN E 3 40 ? 25.316 27.341 35.418 1.00 24.69 88 GLN B CA 1
ATOM 2063 C C . GLN E 3 40 ? 24.280 27.923 34.468 1.00 29.30 88 GLN B C 1
ATOM 2064 O O . GLN E 3 40 ? 23.830 27.235 33.551 1.00 28.05 88 GLN B O 1
ATOM 2070 N N . ASN E 3 41 ? 23.919 29.197 34.650 1.00 24.71 89 ASN B N 1
ATOM 2071 C CA . ASN E 3 41 ? 22.998 29.841 33.724 1.00 28.35 89 ASN B CA 1
ATOM 2072 C C . ASN E 3 41 ? 23.569 29.863 32.309 1.00 31.50 89 ASN B C 1
ATOM 2073 O O . ASN E 3 41 ? 22.840 29.655 31.332 1.00 26.61 89 ASN B O 1
ATOM 2078 N N . LEU E 3 42 ? 24.879 30.087 32.185 1.00 23.92 90 LEU B N 1
ATOM 2079 C CA . LEU E 3 42 ? 25.490 30.114 30.868 1.00 24.38 90 LEU B CA 1
ATOM 2080 C C . LEU E 3 42 ? 25.404 28.744 30.198 1.00 28.15 90 LEU B C 1
ATOM 2081 O O . LEU E 3 42 ? 25.114 28.648 29.001 1.00 24.57 90 LEU B O 1
ATOM 2086 N N . ALA E 3 43 ? 25.660 27.672 30.955 1.00 26.92 91 ALA B N 1
ATOM 2087 C CA . ALA E 3 43 ? 25.489 26.331 30.414 1.00 23.17 91 ALA B CA 1
ATOM 2088 C C . ALA E 3 43 ? 24.103 26.174 29.809 1.00 29.04 91 ALA B C 1
ATOM 2089 O O . ALA E 3 43 ? 23.950 25.701 28.675 1.00 29.58 91 ALA B O 1
ATOM 2091 N N . TYR E 3 44 ? 23.078 26.609 30.540 1.00 27.31 92 TYR B N 1
ATOM 2092 C CA . TYR E 3 44 ? 21.716 26.422 30.062 1.00 32.69 92 TYR B CA 1
ATOM 2093 C C . TYR E 3 44 ? 21.436 27.244 28.808 1.00 26.66 92 TYR B C 1
ATOM 2094 O O . TYR E 3 44 ? 20.816 26.744 27.862 1.00 29.11 92 TYR B O 1
ATOM 2103 N N . GLN E 3 45 ? 21.895 28.497 28.781 1.00 26.80 93 GLN B N 1
ATOM 2104 C CA . GLN E 3 45 ? 21.650 29.382 27.648 1.00 27.07 93 GLN B CA 1
ATOM 2105 C C . GLN E 3 45 ? 22.359 28.859 26.397 1.00 34.80 93 GLN B C 1
ATOM 2106 O O . GLN E 3 45 ? 21.774 28.802 25.300 1.00 29.36 93 GLN B O 1
ATOM 2112 N N . LEU E 3 46 ? 23.628 28.471 26.552 1.00 23.85 94 LEU B N 1
ATOM 2113 C CA . LEU E 3 46 ? 24.371 27.861 25.458 1.00 25.31 94 LEU B CA 1
ATOM 2114 C C . LEU E 3 46 ? 23.709 26.576 24.990 1.00 25.25 94 LEU B C 1
ATOM 2115 O O . LEU E 3 46 ? 23.680 26.293 23.791 1.00 28.00 94 LEU B O 1
ATOM 2120 N N . GLY E 3 47 ? 23.179 25.785 25.925 1.00 27.14 95 GLY B N 1
ATOM 2121 C CA . GLY E 3 47 ? 22.474 24.568 25.555 1.00 25.24 95 GLY B CA 1
ATOM 2122 C C . GLY E 3 47 ? 21.257 24.824 24.688 1.00 28.23 95 GLY B C 1
ATOM 2123 O O . GLY E 3 47 ? 20.949 24.034 23.797 1.00 28.44 95 GLY B O 1
ATOM 2124 N N . LEU E 3 48 ? 20.527 25.911 24.964 1.00 28.55 96 LEU B N 1
ATOM 2125 C CA . LEU E 3 48 ? 19.422 26.298 24.092 1.00 28.67 96 LEU B CA 1
ATOM 2126 C C . LEU E 3 48 ? 19.928 26.694 22.713 1.00 25.62 96 LEU B C 1
ATOM 2127 O O . LEU E 3 48 ? 19.345 26.299 21.695 1.00 23.40 96 LEU B O 1
ATOM 2132 N N . ASP E 3 49 ? 20.985 27.520 22.667 1.00 27.09 97 ASP B N 1
ATOM 2133 C CA . ASP E 3 49 ? 21.569 27.936 21.391 1.00 24.77 97 ASP B CA 1
ATOM 2134 C C . ASP E 3 49 ? 22.022 26.727 20.593 1.00 26.88 97 ASP B C 1
ATOM 2135 O O . ASP E 3 49 ? 21.673 26.571 19.418 1.00 23.07 97 ASP B O 1
ATOM 2140 N N . GLU E 3 50 ? 22.801 25.860 21.240 1.00 21.89 98 GLU B N 1
ATOM 2141 C CA . GLU E 3 50 ? 23.333 24.666 20.604 1.00 24.00 98 GLU B CA 1
ATOM 2142 C C . GLU E 3 50 ? 22.219 23.799 20.014 1.00 26.37 98 GLU B C 1
ATOM 2143 O O . GLU E 3 50 ? 22.292 23.379 18.855 1.00 19.02 98 GLU B O 1
ATOM 2149 N N . SER E 3 51 ? 21.174 23.525 20.796 1.00 22.15 99 SER B N 1
ATOM 2150 C CA . SER E 3 51 ? 20.114 22.665 20.289 1.00 23.97 99 SER B CA 1
ATOM 2151 C C . SER E 3 51 ? 19.389 23.305 19.110 1.00 23.80 99 SER B C 1
ATOM 2152 O O . SER E 3 51 ? 19.011 22.601 18.160 1.00 21.02 99 SER B O 1
ATOM 2155 N N . ARG E 3 52 ? 19.242 24.631 19.115 1.00 20.58 100 ARG B N 1
ATOM 2156 C CA . ARG E 3 52 ? 18.569 25.278 17.996 1.00 25.48 100 ARG B CA 1
ATOM 2157 C C . ARG E 3 52 ? 19.369 25.133 16.707 1.00 23.31 100 ARG B C 1
ATOM 2158 O O . ARG E 3 52 ? 18.794 24.848 15.650 1.00 22.88 100 ARG B O 1
ATOM 2166 N N . GLU E 3 53 ? 20.693 25.291 16.780 1.00 21.67 101 GLU B N 1
ATOM 2167 C CA . GLU E 3 53 ? 21.525 25.130 15.588 1.00 23.08 101 GLU B CA 1
ATOM 2168 C C . GLU E 3 53 ? 21.617 23.676 15.145 1.00 23.75 101 GLU B C 1
ATOM 2169 O O . GLU E 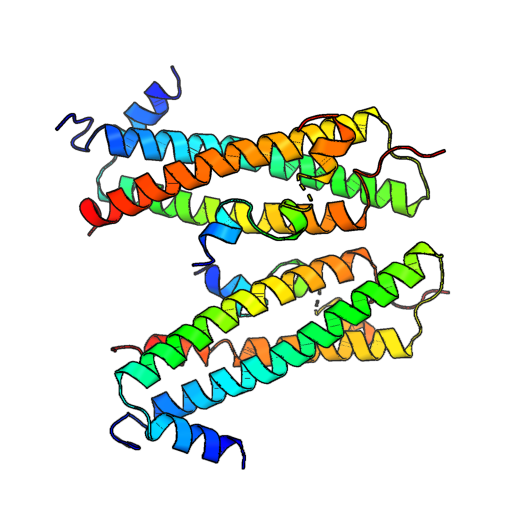3 53 ? 21.854 23.407 13.962 1.00 22.36 101 GLU B O 1
ATOM 2175 N N . MET E 3 54 ? 21.431 22.725 16.061 1.00 21.89 102 MET B N 1
ATOM 2176 C CA . MET E 3 54 ? 21.402 21.324 15.649 1.00 21.28 102 MET B CA 1
ATOM 2177 C C . MET E 3 54 ? 20.119 21.001 14.881 1.00 24.83 102 MET B C 1
ATOM 2178 O O . MET E 3 54 ? 20.146 20.231 13.913 1.00 23.58 102 MET B O 1
ATOM 2183 N N . THR E 3 55 ? 18.985 21.571 15.310 1.00 23.13 103 THR B N 1
ATOM 2184 C CA . THR E 3 55 ? 17.745 21.465 14.547 1.00 22.58 103 THR B CA 1
ATOM 2185 C C . THR E 3 55 ? 17.858 22.150 13.177 1.00 27.22 103 THR B C 1
ATOM 2186 O O . THR E 3 55 ? 17.373 21.619 12.177 1.00 22.27 103 THR B O 1
ATOM 2190 N N . ARG E 3 56 ? 18.493 23.329 13.113 1.00 26.92 104 ARG B N 1
ATOM 2191 C CA . ARG E 3 56 ? 18.679 24.016 11.832 1.00 19.66 104 ARG B CA 1
ATOM 2192 C C . ARG E 3 56 ? 19.506 23.180 10.874 1.00 22.75 104 ARG B C 1
ATOM 2193 O O . ARG E 3 56 ? 19.150 23.019 9.704 1.00 24.72 104 ARG B O 1
ATOM 2201 N N . GLY E 3 57 ? 20.635 22.653 11.358 1.00 25.78 105 GLY B N 1
ATOM 2202 C CA . GLY E 3 57 ? 21.542 21.924 10.490 1.00 23.76 105 GLY B CA 1
ATOM 2203 C C . GLY E 3 57 ? 20.947 20.632 9.979 1.00 28.92 105 GLY B C 1
ATOM 2204 O O . GLY E 3 57 ? 21.238 20.219 8.852 1.00 28.20 105 GLY B O 1
ATOM 2205 N N . LYS E 3 58 ? 20.124 19.969 10.800 1.00 26.19 106 LYS B N 1
ATOM 2206 C CA . LYS E 3 58 ? 19.499 18.718 10.381 1.00 26.23 106 LYS B CA 1
ATOM 2207 C C . LYS E 3 58 ? 18.620 18.931 9.152 1.00 28.21 106 LYS B C 1
ATOM 2208 O O . LYS E 3 58 ? 18.725 18.202 8.160 1.00 24.13 106 LYS B O 1
ATOM 2214 N N . PHE E 3 59 ? 17.802 19.970 9.172 1.00 24.04 107 PHE B N 1
ATOM 2215 C CA . PHE E 3 59 ? 16.890 20.236 8.078 1.00 26.45 107 PHE B CA 1
ATOM 2216 C C . PHE E 3 59 ? 17.519 21.093 6.981 1.00 32.01 107 PHE B C 1
ATOM 2217 O O . PHE E 3 59 ? 16.811 21.546 6.083 1.00 33.33 107 PHE B O 1
ATOM 2225 N N . LEU E 3 60 ? 18.831 21.307 7.023 1.00 32.13 108 LEU B N 1
ATOM 2226 C CA . LEU E 3 60 ? 19.566 21.811 5.882 1.00 28.13 108 LEU B CA 1
ATOM 2227 C C . LEU E 3 60 ? 20.413 20.724 5.265 1.00 35.14 108 LEU B C 1
ATOM 2228 O O . LEU E 3 60 ? 21.052 20.965 4.235 1.00 43.35 108 LEU B O 1
ATOM 2233 N N . ASN E 3 61 ? 20.436 19.540 5.881 1.00 33.92 109 ASN B N 1
ATOM 2234 C CA . ASN E 3 61 ? 21.109 18.370 5.327 1.00 38.87 109 ASN B CA 1
ATOM 2235 C C . ASN E 3 61 ? 22.569 18.656 5.036 1.00 3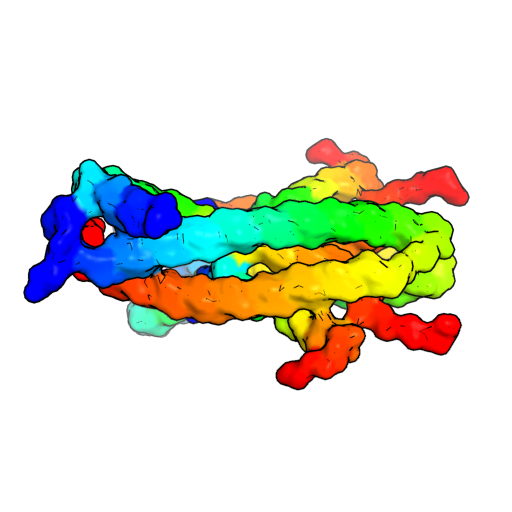4.80 109 ASN B C 1
ATOM 2236 O O . ASN E 3 61 ? 23.116 18.197 4.032 1.00 44.19 109 ASN B O 1
ATOM 2241 N N . ILE E 3 62 ? 23.206 19.413 5.930 1.00 34.69 110 ILE B N 1
ATOM 2242 C CA . ILE E 3 62 ? 24.622 19.715 5.758 1.00 32.56 110 ILE B CA 1
ATOM 2243 C C . ILE E 3 62 ? 25.442 18.438 5.827 1.00 26.63 110 ILE B C 1
ATOM 2244 O O . ILE E 3 62 ? 26.440 18.299 5.115 1.00 30.15 110 ILE B O 1
ATOM 2249 N N . LEU E 3 63 ? 25.016 17.464 6.636 1.00 28.33 111 LEU B N 1
ATOM 2250 C CA . LEU E 3 63 ? 25.813 16.265 6.885 1.00 31.76 111 LEU B CA 1
ATOM 2251 C C . LEU E 3 63 ? 25.323 15.040 6.116 1.00 36.28 111 LEU B C 1
ATOM 2252 O O . LEU E 3 63 ? 25.588 13.909 6.538 1.00 46.13 111 LEU B O 1
ATOM 2257 N N . GLU E 3 64 ? 24.633 15.221 4.996 1.00 46.08 112 GLU B N 1
ATOM 2258 C CA . GLU E 3 64 ? 24.388 14.090 4.109 1.00 46.14 112 GLU B CA 1
ATOM 2259 C C . GLU E 3 64 ? 25.645 13.818 3.284 1.00 39.97 112 GLU B C 1
ATOM 2260 O O . GLU E 3 64 ? 26.340 14.747 2.862 1.00 36.96 112 GLU B O 1
ATOM 2266 N N . LYS E 3 65 ? 25.958 12.541 3.085 1.00 44.78 113 LYS B N 1
ATOM 2267 C CA . LYS E 3 65 ? 27.112 12.192 2.270 1.00 41.84 113 LYS B CA 1
ATOM 2268 C C . LYS E 3 65 ? 26.842 12.527 0.802 1.00 42.66 113 LYS B C 1
ATOM 2269 O O . LYS E 3 65 ? 25.693 12.509 0.349 1.00 42.36 113 LYS B O 1
ATOM 2275 N N . PRO E 3 66 ? 27.876 12.898 0.052 1.00 48.57 114 PRO B N 1
ATOM 2276 C CA . PRO E 3 66 ? 27.707 13.040 -1.403 1.00 42.32 114 PRO B CA 1
ATOM 2277 C C . PRO E 3 66 ? 27.244 11.732 -2.029 1.00 38.79 114 PRO B C 1
ATOM 2278 O O . PRO E 3 66 ? 27.728 10.650 -1.683 1.00 36.64 114 PRO B O 1
ATOM 2282 N N . LYS E 3 67 ? 26.257 11.830 -2.922 1.00 35.96 115 LYS B N 1
ATOM 2283 C CA . LYS E 3 67 ? 25.800 10.679 -3.684 1.00 31.56 115 LYS B CA 1
ATOM 2284 C C . LYS E 3 67 ? 25.967 10.864 -5.179 1.00 34.48 115 LYS B C 1
ATOM 2285 O O . LYS E 3 67 ? 25.920 9.876 -5.915 1.00 38.24 115 LYS B O 1
ATOM 2291 N N . LYS E 3 68 ? 26.173 12.089 -5.645 1.00 42.75 116 LYS B N 1
ATOM 2292 C CA . LYS E 3 68 ? 26.429 12.353 -7.053 1.00 42.41 116 LYS B CA 1
ATOM 2293 C C . LYS E 3 68 ? 27.788 13.046 -7.140 1.00 37.24 116 LYS B C 1
ATOM 2294 O O . LYS E 3 68 ? 28.221 13.442 -8.221 1.00 44.07 116 LYS B O 1
ATOM 2300 N N . ARG F 3 15 ? -18.526 21.240 33.829 1.00 42.22 63 ARG E N 1
ATOM 2301 C CA . ARG F 3 15 ? -18.593 19.824 33.473 1.00 45.04 63 ARG E CA 1
ATOM 2302 C C . ARG F 3 15 ? -17.350 19.332 32.764 1.00 46.69 63 ARG E C 1
ATOM 2303 O O . ARG F 3 15 ? -16.947 19.854 31.719 1.00 45.89 63 ARG E O 1
ATOM 2311 N N . ASP F 3 16 ? -16.775 18.303 33.382 1.00 51.25 64 ASP E N 1
ATOM 2312 C CA . ASP F 3 16 ? -15.584 17.573 32.962 1.00 52.47 64 ASP E CA 1
ATOM 2313 C C . ASP F 3 16 ? -14.324 18.255 33.483 1.00 55.38 64 ASP E C 1
ATOM 2314 O O . ASP F 3 16 ? -13.356 17.592 33.857 1.00 55.29 64 ASP E O 1
ATOM 2319 N N . ASP F 3 17 ? -14.345 19.577 33.560 1.00 42.82 65 ASP E N 1
ATOM 2320 C CA . ASP F 3 17 ? -13.262 20.308 34.191 1.00 48.60 65 ASP E CA 1
ATOM 2321 C C . ASP F 3 17 ? -13.571 20.573 35.651 1.00 36.19 65 ASP E C 1
ATOM 2322 O O . ASP F 3 17 ? -12.668 20.542 36.485 1.00 28.03 65 ASP E O 1
ATOM 2327 N N . ILE F 3 18 ? -14.833 20.886 35.963 1.00 28.08 66 ILE E N 1
ATOM 2328 C CA . ILE F 3 18 ? -15.268 20.750 37.338 1.00 30.99 66 ILE E CA 1
ATOM 2329 C C . ILE F 3 18 ? -15.040 19.307 37.749 1.00 34.44 66 ILE E C 1
ATOM 2330 O O . ILE F 3 18 ? -14.710 19.030 38.905 1.00 38.11 66 ILE E O 1
ATOM 2335 N N . ASP F 3 19 ? -15.178 18.365 36.805 1.00 32.25 67 ASP E N 1
ATOM 2336 C CA . ASP F 3 19 ? -14.827 16.979 37.103 1.00 29.59 67 ASP E CA 1
ATOM 2337 C C . ASP F 3 19 ? -13.325 16.832 37.340 1.00 26.55 67 ASP E C 1
ATOM 2338 O O . ASP F 3 19 ? -12.907 16.121 38.257 1.00 26.00 67 ASP E O 1
ATOM 2343 N N . MET F 3 20 ? -12.501 17.494 36.525 1.00 27.45 68 MET E N 1
ATOM 2344 C CA . MET F 3 20 ? -11.057 17.464 36.747 1.00 31.03 68 MET E CA 1
ATOM 2345 C C . MET F 3 20 ? -10.706 18.083 38.092 1.00 24.65 68 MET E C 1
ATOM 2346 O O . MET F 3 20 ? -9.923 17.519 38.861 1.00 28.71 68 MET E O 1
ATOM 2351 N N . LEU F 3 21 ? -11.304 19.242 38.386 1.00 22.71 69 LEU E N 1
ATOM 2352 C CA . LEU F 3 21 ? -11.177 19.915 39.670 1.00 23.96 69 LEU E CA 1
ATOM 2353 C C . LEU F 3 21 ? -11.566 19.009 40.838 1.00 24.54 69 LEU E C 1
ATOM 2354 O O . LEU F 3 21 ? -10.861 18.951 41.855 1.00 25.38 69 LEU E O 1
ATOM 2359 N N . LYS F 3 22 ? -12.698 18.305 40.715 1.00 22.21 70 LYS E N 1
ATOM 2360 C CA . LYS F 3 22 ? -13.131 17.387 41.771 1.00 22.64 70 LYS E CA 1
ATOM 2361 C C . LYS F 3 22 ? -12.165 16.218 41.929 1.00 27.35 70 LYS E C 1
ATOM 2362 O O . LYS F 3 22 ? -11.854 15.802 43.054 1.00 28.10 70 LYS E O 1
ATOM 2368 N N . GLU F 3 23 ? -11.709 15.649 40.812 1.00 25.12 71 GLU E N 1
ATOM 2369 C CA . GLU F 3 23 ? -10.766 14.540 40.886 1.00 26.68 71 GLU E CA 1
ATOM 2370 C C . GLU F 3 23 ? -9.437 14.972 41.513 1.00 28.00 71 GLU E C 1
ATOM 2371 O O . GLU F 3 23 ? -8.858 14.236 42.324 1.00 25.11 71 GLU E O 1
ATOM 2377 N N . LEU F 3 24 ? -8.930 16.153 41.150 1.00 21.83 72 LEU E N 1
ATOM 2378 C CA . LEU F 3 24 ? -7.732 16.641 41.822 1.00 24.20 72 LEU E CA 1
ATOM 2379 C C . LEU F 3 24 ? -7.981 16.788 43.317 1.00 23.71 72 LEU E C 1
ATOM 2380 O O . LEU F 3 24 ? -7.121 16.435 44.131 1.00 22.94 72 LEU E O 1
ATOM 2385 N N . GLY F 3 25 ? -9.165 17.280 43.700 1.00 24.99 73 GLY E N 1
ATOM 2386 C CA . GLY F 3 25 ? -9.478 17.456 45.106 1.00 22.24 73 GLY E CA 1
ATOM 2387 C C . GLY F 3 25 ? -9.557 16.162 45.891 1.00 27.93 73 GLY E C 1
ATOM 2388 O O . GLY F 3 25 ? -9.409 16.181 47.117 1.00 28.41 73 GLY E O 1
ATOM 2389 N N . SER F 3 26 ? -9.764 15.043 45.211 1.00 25.96 74 SER E N 1
ATOM 2390 C CA . SER F 3 26 ? -9.883 13.739 45.833 1.00 27.98 74 SER E CA 1
ATOM 2391 C C . SER F 3 26 ? -8.550 13.024 45.986 1.00 25.83 74 SER E C 1
ATOM 2392 O O . SER F 3 26 ? -8.538 11.875 46.437 1.00 28.30 74 SER E O 1
ATOM 2395 N N . LEU F 3 27 ? -7.442 13.637 45.588 1.00 26.88 75 LEU E N 1
ATOM 2396 C CA . LEU F 3 27 ? -6.139 12.999 45.745 1.00 29.63 75 LEU E CA 1
ATOM 2397 C C . LEU F 3 27 ? -5.539 13.287 47.128 1.00 25.99 75 LEU E C 1
ATOM 2398 O O . LEU F 3 27 ? -5.843 14.298 47.766 1.00 22.95 75 LEU E O 1
ATOM 2403 N N . THR F 3 28 ? -4.679 12.379 47.583 1.00 20.08 76 THR E N 1
ATOM 2404 C CA . THR F 3 28 ? -3.817 12.679 48.716 1.00 24.44 76 THR E CA 1
ATOM 2405 C C . THR F 3 28 ? -2.857 13.813 48.378 1.00 25.30 76 THR E C 1
ATOM 2406 O O . THR F 3 28 ? -2.595 14.124 47.211 1.00 25.15 76 THR E O 1
ATOM 2410 N N . THR F 3 29 ? -2.310 14.429 49.428 1.00 27.95 77 THR E N 1
ATOM 2411 C CA . THR F 3 29 ? -1.290 15.452 49.223 1.00 26.98 77 THR E CA 1
ATOM 2412 C C . THR F 3 29 ? -0.114 14.876 48.449 1.00 25.05 77 THR E C 1
ATOM 2413 O O . THR F 3 29 ? 0.349 15.471 47.472 1.00 27.43 77 THR E O 1
ATOM 2417 N N . ALA F 3 30 ? 0.341 13.682 48.836 1.00 25.86 78 ALA E N 1
ATOM 2418 C CA . ALA F 3 30 ? 1.466 13.059 48.146 1.00 26.23 78 ALA E CA 1
ATOM 2419 C C . ALA F 3 30 ? 1.186 12.881 46.655 1.00 25.63 78 ALA E C 1
ATOM 2420 O O . ALA F 3 30 ? 2.067 13.121 45.826 1.00 26.42 78 ALA E O 1
ATOM 2422 N N . ASN F 3 31 ? -0.025 12.449 46.294 1.00 23.70 79 ASN E N 1
ATOM 2423 C CA . ASN F 3 31 ? -0.349 12.219 44.884 1.00 25.33 79 ASN E CA 1
ATOM 2424 C C . ASN F 3 31 ? -0.647 13.510 44.123 1.00 27.37 79 ASN E C 1
ATOM 2425 O O . ASN F 3 31 ? -0.307 13.614 42.939 1.00 26.72 79 ASN E O 1
ATOM 2430 N N . LEU F 3 32 ? -1.265 14.498 44.777 1.00 24.64 80 LEU E N 1
ATOM 2431 C CA . LEU F 3 32 ? -1.460 15.798 44.147 1.00 23.72 80 LEU E CA 1
ATOM 2432 C C . LEU F 3 32 ? -0.121 16.464 43.876 1.00 26.14 80 LEU E C 1
ATOM 2433 O O . LEU F 3 32 ? 0.105 17.018 42.795 1.00 24.37 80 LEU E O 1
ATOM 2438 N N . MET F 3 33 ? 0.774 16.442 44.863 1.00 26.21 81 MET E N 1
ATOM 2439 C CA . MET F 3 33 ? 2.114 16.966 44.635 1.00 27.49 81 MET E CA 1
ATOM 2440 C C . MET F 3 33 ? 2.786 16.205 43.500 1.00 26.61 81 MET E C 1
ATOM 2441 O O . MET F 3 33 ? 3.476 16.797 42.665 1.00 23.90 81 MET E O 1
ATOM 2446 N N . GLU F 3 34 ? 2.599 14.881 43.473 1.00 28.88 82 GLU E N 1
ATOM 2447 C CA . GLU F 3 34 ? 3.123 14.052 42.394 1.00 31.99 82 GLU E CA 1
ATOM 2448 C C . GLU F 3 34 ? 2.541 14.468 41.043 1.00 28.63 82 GLU E C 1
ATOM 2449 O O . GLU F 3 34 ? 3.259 14.531 40.039 1.00 28.29 82 GLU E O 1
ATOM 2455 N N . LYS F 3 35 ? 1.233 14.741 41.002 1.00 29.82 83 LYS E N 1
ATOM 2456 C CA . LYS F 3 35 ? 0.582 15.166 39.765 1.00 25.35 83 LYS E CA 1
ATOM 2457 C C . LYS F 3 35 ? 1.094 16.528 39.319 1.00 27.09 83 LYS E C 1
ATOM 2458 O O . LYS F 3 35 ? 1.464 16.709 38.149 1.00 23.16 83 LYS E O 1
ATOM 2464 N N . VAL F 3 36 ? 1.118 17.501 40.242 1.00 23.17 84 VAL E N 1
ATOM 2465 C CA . VAL F 3 36 ? 1.615 18.844 39.930 1.00 28.03 84 VAL E CA 1
ATOM 2466 C C . VAL F 3 36 ? 3.022 18.778 39.344 1.00 29.46 84 VAL E C 1
ATOM 2467 O O . VAL F 3 36 ? 3.347 19.480 38.375 1.00 25.47 84 VAL E O 1
ATOM 2471 N N . ARG F 3 37 ? 3.883 17.957 39.953 1.00 26.17 85 ARG E N 1
ATOM 2472 C CA . ARG F 3 37 ? 5.248 17.796 39.470 1.00 26.69 85 ARG E CA 1
ATOM 2473 C C . ARG F 3 37 ? 5.276 17.138 38.099 1.00 24.03 85 ARG E C 1
ATOM 2474 O O . ARG F 3 37 ? 6.104 17.488 37.253 1.00 26.02 85 ARG E O 1
ATOM 2482 N N . GLY F 3 38 ? 4.421 16.145 37.877 1.00 23.30 86 GLY E N 1
ATOM 2483 C CA . GLY F 3 38 ? 4.318 15.577 36.546 1.00 21.05 86 GLY E CA 1
ATOM 2484 C C . GLY F 3 38 ? 3.920 16.609 35.508 1.00 23.44 86 GLY E C 1
ATOM 2485 O O . GLY F 3 38 ? 4.463 16.625 34.400 1.00 23.30 86 GLY E O 1
ATOM 2486 N N . LEU F 3 39 ? 2.972 17.494 35.860 1.00 23.61 87 LEU E N 1
ATOM 2487 C CA . LEU F 3 39 ? 2.504 18.509 34.921 1.00 19.66 87 LEU E CA 1
ATOM 2488 C C . LEU F 3 39 ? 3.579 19.538 34.641 1.00 26.74 87 LEU E C 1
ATOM 2489 O O . LEU F 3 39 ? 3.721 19.995 33.497 1.00 26.07 87 LEU E O 1
ATOM 2494 N N . GLN F 3 40 ? 4.361 19.896 35.665 1.00 20.08 88 GLN E N 1
ATOM 2495 C CA . GLN F 3 40 ? 5.435 20.845 35.439 1.00 21.80 88 GLN E CA 1
ATOM 2496 C C . GLN F 3 40 ? 6.460 20.266 34.477 1.00 24.02 88 GLN E C 1
ATOM 2497 O O . GLN F 3 40 ? 6.878 20.939 33.535 1.00 26.06 88 GLN E O 1
ATOM 2503 N N . ASN F 3 41 ? 6.851 19.006 34.692 1.00 25.69 89 ASN E N 1
ATOM 2504 C CA . ASN F 3 41 ? 7.767 18.330 33.787 1.00 24.71 89 ASN E CA 1
ATOM 2505 C C . ASN F 3 41 ? 7.170 18.227 32.388 1.00 27.86 89 ASN E C 1
ATOM 2506 O O . ASN F 3 41 ? 7.888 18.326 31.387 1.00 20.40 89 ASN E O 1
ATOM 2511 N N . LEU F 3 42 ? 5.856 18.008 32.297 1.00 23.76 90 LEU E N 1
ATOM 2512 C CA . LEU F 3 42 ? 5.235 17.942 30.983 1.00 21.85 90 LEU E CA 1
ATOM 2513 C C . LEU F 3 42 ? 5.297 19.294 30.278 1.00 24.09 90 LEU E C 1
ATOM 2514 O O . LEU F 3 42 ? 5.576 19.361 29.074 1.00 22.28 90 LEU E O 1
ATOM 2519 N N . ALA F 3 43 ? 5.031 20.382 31.005 1.00 23.16 91 ALA E N 1
ATOM 2520 C CA . ALA F 3 43 ? 5.178 21.701 30.407 1.00 20.33 91 ALA E CA 1
ATOM 2521 C C . ALA F 3 43 ? 6.555 21.826 29.786 1.00 25.42 91 ALA E C 1
ATOM 2522 O O . ALA F 3 43 ? 6.696 22.207 28.616 1.00 21.12 91 ALA E O 1
ATOM 2524 N N . TYR F 3 44 ? 7.579 21.409 30.536 1.00 22.83 92 TYR E N 1
ATOM 2525 C CA . TYR F 3 44 ? 8.946 21.570 30.063 1.00 25.96 92 TYR E CA 1
ATOM 2526 C C . TYR F 3 44 ? 9.222 20.727 28.823 1.00 22.51 92 TYR E C 1
ATOM 2527 O O . TYR F 3 44 ? 9.898 21.195 27.905 1.00 26.36 92 TYR E O 1
ATOM 2536 N N . GLN F 3 45 ? 8.753 19.477 28.788 1.00 20.68 93 GLN E N 1
ATOM 2537 C CA . GLN F 3 45 ? 8.986 18.650 27.608 1.00 26.84 93 GLN E CA 1
ATOM 2538 C C . GLN F 3 45 ? 8.274 19.232 26.393 1.00 26.08 93 GLN E C 1
ATOM 2539 O O . GLN F 3 45 ? 8.865 19.361 25.310 1.00 22.32 93 GLN E O 1
ATOM 2545 N N . LEU F 3 46 ? 7.003 19.610 26.572 1.00 18.99 94 LEU E N 1
ATOM 2546 C CA . LEU F 3 46 ? 6.243 20.243 25.501 1.00 21.52 94 LEU E CA 1
ATOM 2547 C C . LEU F 3 46 ? 6.912 21.536 25.061 1.00 26.62 94 LEU E C 1
ATOM 2548 O O . LEU F 3 46 ? 6.914 21.867 23.868 1.00 24.04 94 LEU E O 1
ATOM 2553 N N . GLY F 3 47 ? 7.490 22.280 26.011 1.00 25.45 95 GLY E N 1
ATOM 2554 C CA . GLY F 3 47 ? 8.240 23.469 25.640 1.00 21.59 95 GLY E CA 1
ATOM 2555 C C . GLY F 3 47 ? 9.418 23.153 24.734 1.00 26.52 95 GLY E C 1
ATOM 2556 O O . GLY F 3 47 ? 9.669 23.864 23.757 1.00 23.96 95 GLY E O 1
ATOM 2557 N N . LEU F 3 48 ? 10.124 22.052 25.013 1.00 22.67 96 LEU E N 1
ATOM 2558 C CA . LEU F 3 48 ? 11.216 21.644 24.139 1.00 25.01 96 LEU E CA 1
ATOM 2559 C C . LEU F 3 48 ? 10.716 21.265 22.745 1.00 21.71 96 LEU E C 1
ATOM 2560 O O . LEU F 3 48 ? 11.318 21.649 21.743 1.00 20.98 96 LEU E O 1
ATOM 2565 N N . ASP F 3 49 ? 9.647 20.465 22.670 1.00 24.22 97 ASP E N 1
ATOM 2566 C CA . ASP F 3 49 ? 9.069 20.081 21.383 1.00 23.13 97 ASP E CA 1
ATOM 2567 C C . ASP F 3 49 ? 8.615 21.305 20.601 1.00 22.79 97 ASP E C 1
ATOM 2568 O O . ASP F 3 49 ? 8.977 21.486 19.434 1.00 24.23 97 ASP E O 1
ATOM 2573 N N . GLU F 3 50 ? 7.829 22.164 21.249 1.00 23.70 98 GLU E N 1
ATOM 2574 C CA . GLU F 3 50 ? 7.295 23.369 20.624 1.00 21.21 98 GLU E CA 1
ATOM 2575 C C . GLU F 3 50 ? 8.411 24.228 20.041 1.00 21.42 98 GLU E C 1
ATOM 2576 O O . GLU F 3 50 ? 8.318 24.699 18.904 1.00 15.57 98 GLU E O 1
ATOM 2582 N N . SER F 3 51 ? 9.478 24.447 20.813 1.00 21.58 99 SER E N 1
ATOM 2583 C CA . SER F 3 51 ? 10.572 25.281 20.331 1.00 19.72 99 SER E CA 1
ATOM 2584 C C . SER F 3 51 ? 11.286 24.647 19.146 1.00 19.18 99 SER E C 1
ATOM 2585 O O . SER F 3 51 ? 11.716 25.358 18.228 1.00 20.03 99 SER E O 1
ATOM 2588 N N . ARG F 3 52 ? 11.393 23.324 19.128 1.00 16.05 100 ARG E N 1
ATOM 2589 C CA . ARG F 3 52 ? 12.044 22.664 18.003 1.00 21.55 100 ARG E CA 1
ATOM 2590 C C . ARG F 3 52 ? 11.231 22.821 16.718 1.00 22.49 100 ARG E C 1
ATOM 2591 O O . ARG F 3 52 ? 11.794 23.075 15.648 1.00 18.09 100 ARG E O 1
ATOM 2599 N N . GLU F 3 53 ? 9.904 22.680 16.805 1.00 20.44 101 GLU E N 1
ATOM 2600 C CA . GLU F 3 53 ? 9.075 22.822 15.610 1.00 23.24 101 GLU E CA 1
ATOM 2601 C C . GLU F 3 53 ? 8.982 24.267 15.138 1.00 21.42 101 GLU E C 1
ATOM 2602 O O . GLU F 3 53 ? 8.811 24.503 13.941 1.00 23.45 101 GLU E O 1
ATOM 2608 N N . MET F 3 54 ? 9.152 25.239 16.030 1.00 22.15 102 MET E N 1
ATOM 2609 C CA . MET F 3 54 ? 9.164 26.627 15.588 1.00 20.71 102 MET E CA 1
ATOM 2610 C C . MET F 3 54 ? 10.418 26.937 14.781 1.00 23.51 102 MET E C 1
ATOM 2611 O O . MET F 3 54 ? 10.346 27.621 13.753 1.00 24.68 102 MET E O 1
ATOM 2616 N N . THR F 3 55 ? 11.567 26.410 15.215 1.00 24.70 103 THR E N 1
ATOM 2617 C CA . THR F 3 55 ? 12.804 26.525 14.446 1.00 24.69 103 THR E CA 1
ATOM 2618 C C . THR F 3 55 ? 12.675 25.831 13.092 1.00 24.99 103 THR E C 1
ATOM 2619 O O . THR F 3 55 ? 13.102 26.363 12.058 1.00 21.82 103 THR E O 1
ATOM 2623 N N . ARG F 3 56 ? 12.068 24.649 13.093 1.00 25.26 104 ARG E N 1
ATOM 2624 C CA . ARG F 3 56 ? 11.847 23.879 11.877 1.00 21.85 104 ARG E CA 1
ATOM 2625 C C . ARG F 3 56 ? 10.969 24.646 10.890 1.00 25.71 104 ARG E C 1
ATOM 2626 O O . ARG F 3 56 ? 11.256 24.693 9.687 1.00 24.74 104 ARG E O 1
ATOM 2634 N N . GLY F 3 57 ? 9.872 25.227 11.380 1.00 20.65 105 GLY E N 1
ATOM 2635 C CA . GLY F 3 57 ? 8.962 25.935 10.492 1.00 22.97 105 GLY E CA 1
ATOM 2636 C C . GLY F 3 57 ? 9.568 27.210 9.936 1.00 27.65 105 GLY E C 1
ATOM 2637 O O . GLY F 3 57 ? 9.342 27.560 8.775 1.00 28.25 105 GLY E O 1
ATOM 2638 N N . LYS F 3 58 ? 10.372 27.907 10.749 1.00 26.12 106 LYS E N 1
ATOM 2639 C CA . LYS F 3 58 ? 11.003 29.150 10.304 1.00 30.05 106 LYS E CA 1
ATOM 2640 C C . LYS F 3 58 ? 11.898 28.916 9.089 1.00 29.82 106 LYS E C 1
ATOM 2641 O O . LYS F 3 58 ? 11.856 29.674 8.116 1.00 26.83 106 LYS E O 1
ATOM 2647 N N . PHE F 3 59 ? 12.707 27.872 9.125 1.00 23.69 107 PHE E N 1
ATOM 2648 C CA . PHE F 3 59 ? 13.618 27.591 8.045 1.00 28.92 107 PHE E CA 1
ATOM 2649 C C . PHE F 3 59 ? 12.970 26.738 6.956 1.00 34.28 107 PHE E C 1
ATOM 2650 O O . PHE F 3 59 ? 13.662 26.230 6.070 1.00 37.22 107 PHE E O 1
ATOM 2658 N N . LEU F 3 60 ? 11.653 26.592 6.997 1.00 32.61 108 LEU E N 1
ATOM 2659 C CA . LEU F 3 60 ? 10.892 26.130 5.852 1.00 32.23 108 LEU E CA 1
ATOM 2660 C C . LEU F 3 60 ? 10.079 27.256 5.245 1.00 33.13 108 LEU E C 1
ATOM 2661 O O . LEU F 3 60 ? 9.436 27.049 4.211 1.00 38.99 108 LEU E O 1
ATOM 2666 N N . ASN F 3 61 ? 10.078 28.430 5.880 1.00 32.72 109 ASN E N 1
ATOM 2667 C CA . ASN F 3 61 ? 9.400 29.620 5.371 1.00 36.81 109 ASN E CA 1
ATOM 2668 C C . ASN F 3 61 ? 7.931 29.342 5.089 1.00 32.84 109 ASN E C 1
ATOM 2669 O O . ASN F 3 61 ? 7.393 29.778 4.072 1.00 35.81 109 ASN E O 1
ATOM 2674 N N . ILE F 3 62 ? 7.288 28.587 5.985 1.00 28.35 110 ILE E N 1
ATOM 2675 C CA . ILE F 3 62 ? 5.875 28.260 5.805 1.00 31.66 110 ILE E CA 1
ATOM 2676 C C . ILE F 3 62 ? 5.000 29.502 5.877 1.00 32.60 110 ILE E C 1
ATOM 2677 O O . ILE F 3 62 ? 3.956 29.571 5.207 1.00 29.76 110 ILE E O 1
ATOM 2682 N N . LEU F 3 63 ? 5.391 30.498 6.678 1.00 26.00 111 LEU E N 1
ATOM 2683 C CA . LEU F 3 63 ? 4.555 31.674 6.899 1.00 29.85 111 LEU E CA 1
ATOM 2684 C C . LEU F 3 63 ? 5.016 32.900 6.115 1.00 31.55 111 LEU E C 1
ATOM 2685 O O . LEU F 3 63 ? 4.692 34.029 6.499 1.00 40.83 111 LEU E O 1
ATOM 2690 N N . GLU F 3 64 ? 5.727 32.710 5.010 1.00 39.42 112 GLU E N 1
ATOM 2691 C CA . GLU F 3 64 ? 5.980 33.812 4.085 1.00 46.05 112 GLU E CA 1
ATOM 2692 C C . GLU F 3 64 ? 4.747 34.073 3.225 1.00 38.71 112 GLU E C 1
ATOM 2693 O O . GLU F 3 64 ? 4.102 33.134 2.755 1.00 40.63 112 GLU E O 1
ATOM 2699 N N . LYS F 3 65 ? 4.436 35.355 2.999 1.00 43.56 113 LYS E N 1
ATOM 2700 C CA . LYS F 3 65 ? 3.283 35.724 2.184 1.00 35.33 113 LYS E CA 1
ATOM 2701 C C . LYS F 3 65 ? 3.504 35.355 0.717 1.00 42.75 113 LYS E C 1
ATOM 2702 O O . LYS F 3 65 ? 4.638 35.376 0.227 1.00 41.31 113 LYS E O 1
ATOM 2708 N N . PRO F 3 66 ? 2.434 34.995 -0.002 1.00 44.06 114 PRO E N 1
ATOM 2709 C CA . PRO F 3 66 ? 2.551 34.810 -1.459 1.00 34.37 114 PRO E CA 1
ATOM 2710 C C . PRO F 3 66 ? 2.996 36.097 -2.137 1.00 35.20 114 PRO E C 1
ATOM 2711 O O . PRO F 3 66 ? 2.427 37.167 -1.912 1.00 34.43 114 PRO E O 1
ATOM 2715 N N . LYS F 3 67 ? 4.021 35.986 -2.986 1.00 43.34 115 LYS E N 1
ATOM 2716 C CA . LYS F 3 67 ? 4.519 37.126 -3.745 1.00 35.23 115 LYS E CA 1
ATOM 2717 C C . LYS F 3 67 ? 4.477 36.944 -5.259 1.00 37.91 115 LYS E C 1
ATOM 2718 O O . LYS F 3 67 ? 4.671 37.927 -5.980 1.00 31.33 115 LYS E O 1
ATOM 2724 N N . LYS F 3 68 ? 4.263 35.727 -5.758 1.00 44.15 116 LYS E N 1
ATOM 2725 C CA . LYS F 3 68 ? 4.093 35.468 -7.192 1.00 43.16 116 LYS E CA 1
ATOM 2726 C C . LYS F 3 68 ? 2.732 34.800 -7.424 1.00 40.38 116 LYS E C 1
ATOM 2727 O O . LYS F 3 68 ? 1.975 34.580 -6.474 1.00 36.19 116 LYS E O 1
#

Organism: Homo sapiens (NCBI:txid9606)

Secondary structure (DSSP, 8-state):
--EETTEEHHHHHHHHHHHHHHHHHHHHHHHHHHHHHHHHHHHHTTPPPPHHHHHHHHHHHHHHHHHHHHHHHHHHHHHHHTT-/-HHHHHHHHHHTS-HHHHHHHHHHHHHHHHHHHHHHHHHHHHHHTTTTTPPP--/--HHHHHTT-SHHHH--HHHHHHHT--/--EETTEEHHHHHHHHHHHHHHHHHHHHHHHHHHHHHHHHHHHHTTPPPPHHHHHHHHHHHHHHHHHHHHHHHHHHHHHHHHHHH--/--HHHHHHHHHTS-HHHHHHHHHHHHHHHHHHHHHHHHHHHHHHTTTTTPPP--/--HHHHHTT-SHHHH--HHHHHHHT--